Protein AF-0000000080179241 (afdb_homodimer)

pLDDT: mean 88.96, std 17.02, range [34.91, 98.94]

Nearest PDB structures (foldseek):
  2uyw-assembly1_A  TM=9.809E-01  e=4.058E-10  Xenopus tropicalis
  7zn1-assembly1_C  TM=9.612E-01  e=1.237E-08  Gallus gallus
  2uz2-assembly1_A-2  TM=9.578E-01  e=1.173E-08  Xenopus tropicalis
  2c1q-assembly1_A  TM=9.570E-01  e=3.411E-08  Gallus gallus
  7zn1-assembly1_B  TM=9.491E-01  e=7.204E-08  Gallus gallus

Secondary structure (DSSP, 8-state):
-EEEE-TTSEEEEEE--S--SSSSPP--EEEEEEE-SSSS-EEEEEEE-SSSSEEEEEEEEEEE-TTS-EEEEEEEEEEE--S-GGGGGGSEEEEEEEEEE-----------S---EEEEEEE-/-EEEE-TTSEEEEEE--S--SSSSPP--EEEEEEE-SSSS-EEEEEEE-SSSSEEEEEEEEEEE-TTS-EEEEEEEEEEE--S-GGGGGGSEEEEEEEEEE-----------S---EEEEEEE-

Sequence (248 aa):
MTIYTFKDGTFSGRYLTTVSSTNTTIVKSPLIGYQQLTDLPSFGFTVKWLFINSITVFTGQCFLNTSGQRVLQTSWLLRSETQDPQNNWSQTRVGYNIFYPLEKETEGKNYSPSPPQLQTFIKVMTIYTFKDGTFS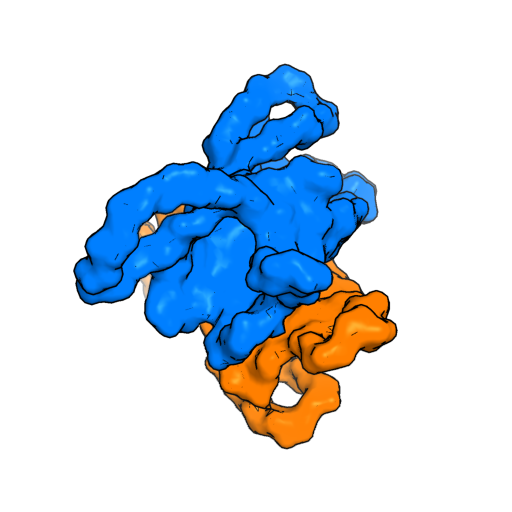GRYLTTVSSTNTTIVKSPLIGYQQLTDLPSFGFTVKWLFINSITVFTGQCFLNTSGQRVLQTSWLLRSETQDPQNNWSQTRVGYNIFYPLEKETEGKNYSPSPPQLQTFIKV

Foldseek 3Di:
DKWFADPQFKIKDWDFDPDDPDPWDTDIWIKIWGWDDDPWTWIKMKTCGPGAQKIKIKIFIWDQDPVRFTKTKIKMWIAHDDPDPVCRVPRIDIDIWMKGWDPPPPPDPPPDPDGRPMTDIDTD/DKWFADPQFKIKDWDFDPDDPDPWDTDIWIKIWGWDDDPWTWIKMKTCGPGAQKIKIKIFIWDQDPVRFTKTKIKMWIAHDDPDPVCRVPRIDIDIWMKGWDPPPPPDPPPDPDGRDMTDIDTD

Organism: Aquarana catesbeiana (NCBI:txid8400)

Radius of gyration: 18.66 Å; Cα contacts (8 Å, |Δi|>4): 605; chains: 2; bounding box: 44×54×50 Å

Structure (mmCIF, N/CA/C/O backbone):
data_AF-0000000080179241-model_v1
#
loop_
_entity.id
_entity.type
_entity.pdbx_description
1 polymer 'Uncharacterized protein'
#
loop_
_atom_site.group_PDB
_atom_site.id
_atom_site.type_symbol
_atom_site.label_atom_id
_atom_site.label_alt_id
_atom_site.label_comp_id
_atom_site.label_asym_id
_atom_site.label_entity_id
_atom_site.label_seq_id
_atom_site.pdbx_PDB_ins_code
_atom_site.Cartn_x
_atom_site.Cartn_y
_atom_site.Cartn_z
_atom_site.occupancy
_atom_site.B_iso_or_equiv
_atom_site.auth_seq_id
_atom_site.auth_comp_id
_atom_site.auth_asym_id
_atom_site.auth_atom_id
_atom_site.pdbx_PDB_model_num
ATOM 1 N N . MET A 1 1 ? 14.695 -6.191 -3.418 1 95.62 1 MET A N 1
ATOM 2 C CA . MET A 1 1 ? 14.023 -6.16 -2.123 1 95.62 1 MET A CA 1
ATOM 3 C C . MET A 1 1 ? 14.07 -7.531 -1.453 1 95.62 1 MET A C 1
ATOM 5 O O . MET A 1 1 ? 14.109 -8.555 -2.133 1 95.62 1 MET A O 1
ATOM 9 N N . THR A 1 2 ? 14.133 -7.469 -0.125 1 95.81 2 THR A N 1
ATOM 10 C CA . THR A 1 2 ? 14.023 -8.664 0.708 1 95.81 2 THR A CA 1
ATOM 11 C C . THR A 1 2 ? 12.695 -8.672 1.465 1 95.81 2 THR A C 1
ATOM 13 O O . THR A 1 2 ? 12.273 -7.648 2 1 95.81 2 THR A O 1
ATOM 16 N N . ILE A 1 3 ? 12.078 -9.906 1.451 1 95.75 3 ILE A N 1
ATOM 17 C CA . ILE A 1 3 ? 10.758 -10.031 2.057 1 95.75 3 ILE A CA 1
ATOM 18 C C . ILE A 1 3 ? 10.75 -11.195 3.045 1 95.75 3 ILE A C 1
ATOM 20 O O . ILE A 1 3 ? 11.266 -12.273 2.746 1 95.75 3 ILE A O 1
ATOM 24 N N . TYR A 1 4 ? 10.211 -10.938 4.219 1 95 4 TYR A N 1
ATOM 25 C CA . TYR A 1 4 ? 9.906 -11.938 5.23 1 95 4 TYR A CA 1
ATOM 26 C C . TYR A 1 4 ? 8.398 -12.133 5.375 1 95 4 TYR A C 1
ATOM 28 O O . TYR A 1 4 ? 7.68 -11.195 5.73 1 95 4 TYR A O 1
ATOM 36 N N . THR A 1 5 ? 7.953 -13.383 5.09 1 93.81 5 THR A N 1
ATOM 37 C CA . THR A 1 5 ? 6.516 -13.633 5.082 1 93.81 5 THR A CA 1
ATOM 38 C C . THR A 1 5 ? 6.098 -14.398 6.332 1 93.81 5 THR A C 1
ATOM 40 O O . THR A 1 5 ? 6.852 -15.242 6.832 1 93.81 5 THR A O 1
ATOM 43 N N . PHE A 1 6 ? 4.797 -14.094 6.727 1 91.31 6 PHE A N 1
ATOM 44 C CA . PHE A 1 6 ? 4.219 -14.758 7.887 1 91.31 6 PHE A CA 1
ATOM 45 C C . PHE A 1 6 ? 2.984 -15.562 7.496 1 91.31 6 PHE A C 1
ATOM 47 O O . PHE A 1 6 ? 2.459 -15.398 6.391 1 91.31 6 PHE A O 1
ATOM 54 N N . LYS A 1 7 ? 2.5 -16.406 8.422 1 92.56 7 LYS A N 1
ATOM 55 C CA . LYS A 1 7 ? 1.454 -17.391 8.133 1 92.56 7 LYS A CA 1
ATOM 56 C C . LYS A 1 7 ? 0.131 -16.688 7.812 1 92.56 7 LYS A C 1
ATOM 58 O O . LYS A 1 7 ? -0.673 -17.219 7.035 1 92.56 7 LYS A O 1
ATOM 63 N N . ASP A 1 8 ? -0.073 -15.539 8.367 1 95.06 8 ASP A N 1
ATOM 64 C CA . ASP A 1 8 ? -1.372 -14.898 8.203 1 95.06 8 ASP A CA 1
ATOM 65 C C . ASP A 1 8 ? -1.4 -14.031 6.945 1 95.06 8 ASP A C 1
ATOM 67 O O . ASP A 1 8 ? -2.391 -13.352 6.676 1 95.06 8 ASP A O 1
ATOM 71 N N . GLY A 1 9 ? -0.284 -13.984 6.211 1 96.5 9 GLY A N 1
ATOM 72 C CA . GLY A 1 9 ? -0.21 -13.234 4.969 1 96.5 9 GLY A CA 1
ATOM 73 C C . GLY A 1 9 ? 0.504 -11.906 5.121 1 96.5 9 GLY A C 1
ATOM 74 O O . GLY A 1 9 ? 0.737 -11.203 4.133 1 96.5 9 GLY A O 1
ATOM 75 N N . THR A 1 10 ? 0.764 -11.57 6.375 1 97.69 10 THR A N 1
ATOM 76 C CA . THR A 1 10 ? 1.558 -10.359 6.586 1 97.69 10 THR A CA 1
ATOM 77 C C . THR A 1 10 ? 3.008 -10.586 6.168 1 97.69 10 THR A C 1
ATOM 79 O O . THR A 1 10 ? 3.516 -11.711 6.262 1 97.69 10 THR A O 1
ATOM 82 N N . PHE A 1 11 ? 3.645 -9.5 5.719 1 97.56 11 PHE A N 1
ATOM 83 C CA . PHE A 1 11 ? 5.074 -9.609 5.453 1 97.56 11 PHE A CA 1
ATOM 84 C C . PHE A 1 11 ? 5.766 -8.266 5.645 1 97.56 11 PHE A C 1
ATOM 86 O O . PHE A 1 11 ? 5.117 -7.223 5.648 1 97.56 11 PHE A O 1
ATOM 93 N N . SER A 1 12 ? 6.98 -8.359 5.887 1 97.75 12 SER A N 1
ATOM 94 C CA . SER A 1 12 ? 7.852 -7.199 6.027 1 97.75 12 SER A CA 1
ATOM 95 C C . SER A 1 12 ? 9.188 -7.422 5.324 1 97.75 12 SER A C 1
ATOM 97 O O . SER A 1 12 ? 9.492 -8.539 4.898 1 97.75 12 SER A O 1
ATOM 99 N N . GLY A 1 13 ? 9.898 -6.316 5.156 1 97.88 13 GLY A N 1
ATOM 100 C CA . GLY A 1 13 ? 11.195 -6.422 4.5 1 97.88 13 GLY A CA 1
ATOM 101 C C . GLY A 1 13 ? 11.867 -5.078 4.297 1 97.88 13 GLY A C 1
ATOM 102 O O . GLY A 1 13 ? 11.625 -4.137 5.055 1 97.88 13 GLY A O 1
ATOM 103 N N . ARG A 1 14 ? 12.805 -5.129 3.363 1 98.19 14 ARG A N 1
ATOM 104 C CA . ARG A 1 14 ? 13.562 -3.939 3 1 98.19 14 ARG A CA 1
ATOM 105 C C . ARG A 1 14 ? 13.602 -3.754 1.485 1 98.19 14 ARG A C 1
ATOM 107 O O . ARG A 1 14 ? 13.664 -4.73 0.737 1 98.19 14 ARG A O 1
ATOM 114 N N . TYR A 1 15 ? 13.523 -2.52 1.124 1 98.19 15 TYR A N 1
ATOM 115 C CA . TYR A 1 15 ? 13.523 -2.148 -0.286 1 98.19 15 TYR A CA 1
ATOM 116 C C . TYR A 1 15 ? 14.656 -1.176 -0.595 1 98.19 15 TYR A C 1
ATOM 118 O O . TYR A 1 15 ? 14.789 -0.138 0.059 1 98.19 15 TYR A O 1
ATOM 126 N N . LEU A 1 16 ? 15.508 -1.483 -1.549 1 97.06 16 LEU A N 1
ATOM 127 C CA . LEU A 1 16 ? 16.547 -0.591 -2.053 1 97.06 16 LEU A CA 1
ATOM 128 C C . LEU A 1 16 ? 16.25 -0.175 -3.49 1 97.06 16 LEU A C 1
ATOM 130 O O . LEU A 1 16 ? 16.344 -0.995 -4.406 1 97.06 16 LEU A O 1
ATOM 134 N N . THR A 1 17 ? 15.867 1.083 -3.658 1 94.94 17 THR A N 1
ATOM 135 C CA . THR A 1 17 ? 15.617 1.562 -5.012 1 94.94 17 THR A CA 1
ATOM 136 C C . THR A 1 17 ? 16.922 1.979 -5.691 1 94.94 17 THR A C 1
ATOM 138 O O . THR A 1 17 ? 17.875 2.361 -5.023 1 94.94 17 THR A O 1
ATOM 141 N N . THR A 1 18 ? 16.859 1.875 -7.02 1 90.38 18 THR A N 1
ATOM 142 C CA . THR A 1 18 ? 18.016 2.336 -7.777 1 90.38 18 THR A CA 1
ATOM 143 C C . THR A 1 18 ? 17.766 3.723 -8.367 1 90.38 18 THR A C 1
ATOM 145 O O . THR A 1 18 ? 18.672 4.336 -8.93 1 90.38 18 THR A O 1
ATOM 148 N N . VAL A 1 19 ? 16.484 4.195 -8.211 1 86 19 VAL A N 1
ATOM 149 C CA . VAL A 1 19 ? 16.188 5.469 -8.852 1 86 19 VAL A CA 1
ATOM 150 C C . VAL A 1 19 ? 15.508 6.402 -7.852 1 86 19 VAL A C 1
ATOM 152 O O . VAL A 1 19 ? 14.797 5.949 -6.949 1 86 19 VAL A O 1
ATOM 155 N N . SER A 1 20 ? 15.938 7.652 -7.855 1 87.56 20 SER A N 1
ATOM 156 C CA . SER A 1 20 ? 15.32 8.703 -7.055 1 87.56 20 SER A CA 1
ATOM 157 C C . SER A 1 20 ? 15.352 10.047 -7.785 1 87.56 20 SER A C 1
ATOM 159 O O . SER A 1 20 ? 16.281 10.328 -8.539 1 87.56 20 SER A O 1
ATOM 161 N N . SER A 1 21 ? 14.234 10.82 -7.605 1 83.94 21 SER A N 1
ATOM 162 C CA . SER A 1 21 ? 14.188 12.148 -8.203 1 83.94 21 SER A CA 1
ATOM 163 C C . SER A 1 21 ? 14.812 13.195 -7.281 1 83.94 21 SER A C 1
ATOM 165 O O . SER A 1 21 ? 14.852 14.375 -7.613 1 83.94 21 SER A O 1
ATOM 167 N N . THR A 1 22 ? 15.258 12.742 -6.172 1 86.5 22 THR A N 1
ATOM 168 C CA . THR A 1 22 ? 15.852 13.68 -5.223 1 86.5 22 THR A CA 1
ATOM 169 C C . THR A 1 22 ? 17.375 13.531 -5.195 1 86.5 22 THR A C 1
ATOM 171 O O . THR A 1 22 ? 17.906 12.547 -5.711 1 86.5 22 THR A O 1
ATOM 174 N N . ASN A 1 23 ? 18.047 14.547 -4.551 1 89.12 23 ASN A N 1
ATOM 175 C CA . ASN A 1 23 ? 19.5 14.547 -4.418 1 89.12 23 ASN A CA 1
ATOM 176 C C . ASN A 1 23 ? 19.938 13.883 -3.117 1 89.12 23 ASN A C 1
ATOM 178 O O . ASN A 1 23 ? 21.141 13.828 -2.822 1 89.12 23 ASN A O 1
ATOM 182 N N . THR A 1 24 ? 19.047 13.359 -2.408 1 91.38 24 THR A N 1
ATOM 183 C CA . THR A 1 24 ? 19.391 12.703 -1.153 1 91.38 24 THR A CA 1
ATOM 184 C C . THR A 1 24 ? 19.969 11.312 -1.409 1 91.38 24 THR A C 1
ATOM 186 O O . THR A 1 24 ? 19.641 10.68 -2.418 1 91.38 24 THR A O 1
ATOM 189 N N . THR A 1 25 ? 20.828 10.906 -0.469 1 94.5 25 THR A N 1
ATOM 190 C CA . THR A 1 25 ? 21.438 9.578 -0.594 1 94.5 25 THR A CA 1
ATOM 191 C C . THR A 1 25 ? 20.391 8.492 -0.364 1 94.5 25 THR A C 1
ATOM 193 O O . THR A 1 25 ? 19.734 8.461 0.68 1 94.5 25 THR A O 1
ATOM 196 N N . ILE A 1 26 ? 20.312 7.637 -1.36 1 95.38 26 ILE A N 1
ATOM 197 C CA . ILE A 1 26 ? 19.375 6.523 -1.288 1 95.38 26 ILE A CA 1
ATOM 198 C C . ILE A 1 26 ? 19.828 5.539 -0.212 1 95.38 26 ILE A C 1
ATOM 200 O O . ILE A 1 26 ? 21 5.18 -0.14 1 95.38 26 ILE A O 1
ATOM 204 N N . VAL A 1 27 ? 18.906 5.141 0.675 1 97.12 27 VAL A N 1
ATOM 205 C CA . VAL A 1 27 ? 19.172 4.109 1.674 1 97.12 27 VAL A CA 1
ATOM 206 C C . VAL A 1 27 ? 18.078 3.061 1.639 1 97.12 27 VAL A C 1
ATOM 208 O O . VAL A 1 27 ? 16.969 3.322 1.145 1 97.12 27 VAL A O 1
ATOM 211 N N . LYS A 1 28 ? 18.422 1.803 2.146 1 97.69 28 LYS A N 1
ATOM 212 C CA . LYS A 1 28 ? 17.406 0.758 2.305 1 97.69 28 LYS A CA 1
ATOM 213 C C . LYS A 1 28 ? 16.281 1.224 3.211 1 97.69 28 LYS A C 1
ATOM 215 O O . LYS A 1 28 ? 16.516 1.764 4.293 1 97.69 28 LYS A O 1
ATOM 220 N N . SER A 1 29 ? 15.078 1.013 2.77 1 98.44 29 SER A N 1
ATOM 221 C CA . SER A 1 29 ? 13.906 1.475 3.502 1 98.44 29 SER A CA 1
ATOM 222 C C . SER A 1 29 ? 12.961 0.32 3.814 1 98.44 29 SER A C 1
ATOM 224 O O . SER A 1 29 ? 12.938 -0.684 3.1 1 98.44 29 SER A O 1
ATOM 226 N N . PRO A 1 30 ? 12.219 0.426 4.879 1 98.56 30 PRO A N 1
ATOM 227 C CA . PRO A 1 30 ? 11.344 -0.673 5.301 1 98.56 30 PRO A CA 1
ATOM 228 C C . PRO A 1 30 ? 10.102 -0.805 4.43 1 98.56 30 PRO A C 1
ATOM 230 O O . PRO A 1 30 ? 9.594 0.195 3.912 1 98.56 30 PRO A O 1
ATOM 233 N N . LEU A 1 31 ? 9.633 -2.041 4.227 1 98.62 31 LEU A N 1
ATOM 234 C CA . LEU A 1 31 ? 8.344 -2.305 3.6 1 98.62 31 LEU A CA 1
ATOM 235 C C . LEU A 1 31 ? 7.492 -3.217 4.473 1 98.62 31 LEU A C 1
ATOM 237 O O . LEU A 1 31 ? 8.023 -4.008 5.258 1 98.62 31 LEU A O 1
ATOM 241 N N . ILE A 1 32 ? 6.191 -3.035 4.461 1 98.75 32 ILE A N 1
ATOM 242 C CA . ILE A 1 32 ? 5.211 -3.875 5.141 1 98.75 32 ILE A CA 1
ATOM 243 C C . ILE A 1 32 ? 4.008 -4.098 4.227 1 98.75 32 ILE A C 1
ATOM 245 O O . ILE A 1 32 ? 3.643 -3.221 3.443 1 98.75 32 ILE A O 1
ATOM 249 N N . GLY A 1 33 ? 3.447 -5.336 4.277 1 98.69 33 GLY A N 1
ATOM 250 C CA . GLY A 1 33 ? 2.307 -5.562 3.406 1 98.69 33 GLY A CA 1
ATOM 251 C C . GLY A 1 33 ? 1.547 -6.836 3.734 1 98.69 33 GLY A C 1
ATOM 252 O O . GLY A 1 33 ? 1.725 -7.41 4.812 1 98.69 33 GLY A O 1
ATOM 253 N N . TYR A 1 34 ? 0.602 -7.082 2.877 1 98.81 34 TYR A N 1
ATOM 254 C CA . TYR A 1 34 ? -0.231 -8.273 2.918 1 98.81 34 TYR A CA 1
ATOM 255 C C . TYR A 1 34 ? -0.163 -9.031 1.597 1 98.81 34 TYR A C 1
ATOM 257 O O . TYR A 1 34 ? 0.026 -8.43 0.537 1 98.81 34 TYR A O 1
ATOM 265 N N . GLN A 1 35 ? -0.316 -10.344 1.698 1 98.5 35 GLN A N 1
ATOM 266 C CA . GLN A 1 35 ? -0.675 -11.156 0.543 1 98.5 35 GLN A CA 1
ATOM 267 C C . GLN A 1 35 ? -1.906 -12.008 0.834 1 98.5 35 GLN A C 1
ATOM 269 O O . GLN A 1 35 ? -2.152 -12.383 1.982 1 98.5 35 GLN A O 1
ATOM 274 N N . GLN A 1 36 ? -2.699 -12.234 -0.188 1 98.38 36 GLN A N 1
ATOM 275 C CA . GLN A 1 36 ? -3.744 -13.25 -0.068 1 98.38 36 GLN A CA 1
ATOM 276 C C . GLN A 1 36 ? -3.146 -14.641 0.094 1 98.38 36 GLN A C 1
ATOM 278 O O . GLN A 1 36 ? -1.969 -14.859 -0.204 1 98.38 36 GLN A O 1
ATOM 283 N N . LEU A 1 37 ? -3.971 -15.547 0.678 1 97.19 37 LEU A N 1
ATOM 284 C CA . LEU A 1 37 ? -3.477 -16.891 0.925 1 97.19 37 LEU A CA 1
ATOM 285 C C . LEU A 1 37 ? -3.951 -17.859 -0.161 1 97.19 37 LEU A C 1
ATOM 287 O O . LEU A 1 37 ? -4.781 -18.734 0.097 1 97.19 37 LEU A O 1
ATOM 291 N N . THR A 1 38 ? -3.461 -17.688 -1.354 1 97 38 THR A N 1
ATOM 292 C CA . THR A 1 38 ? -3.695 -18.531 -2.518 1 97 38 THR A CA 1
ATOM 293 C C . THR A 1 38 ? -2.375 -19 -3.119 1 97 38 THR A C 1
ATOM 295 O O . THR A 1 38 ? -1.302 -18.656 -2.627 1 97 38 THR A O 1
ATOM 298 N N . ASP A 1 39 ? -2.354 -19.812 -4.148 1 93.81 39 ASP A N 1
ATOM 299 C CA . ASP A 1 39 ? -1.148 -20.375 -4.754 1 93.81 39 ASP A CA 1
ATOM 300 C C . ASP A 1 39 ? -0.309 -19.281 -5.414 1 93.81 39 ASP A C 1
ATOM 302 O O . ASP A 1 39 ? 0.914 -19.25 -5.262 1 93.81 39 ASP A O 1
ATOM 306 N N . LEU A 1 40 ? -0.938 -18.422 -6.191 1 95.12 40 LEU A N 1
ATOM 307 C CA . LEU A 1 40 ? -0.337 -17.25 -6.832 1 95.12 40 LEU A CA 1
ATOM 308 C C . LEU A 1 40 ? -0.994 -15.969 -6.34 1 95.12 40 LEU A C 1
ATOM 310 O O . LEU A 1 40 ? -1.797 -15.367 -7.055 1 95.12 40 LEU A O 1
ATOM 314 N N . PRO A 1 41 ? -0.605 -15.586 -5.164 1 97.5 41 PRO A N 1
ATOM 315 C CA . PRO A 1 41 ? -1.396 -14.602 -4.426 1 97.5 41 PRO A CA 1
ATOM 316 C C . PRO A 1 41 ? -1.261 -13.188 -5 1 97.5 41 PRO A C 1
ATOM 318 O O . PRO A 1 41 ? -0.183 -12.805 -5.465 1 97.5 41 PRO A O 1
ATOM 321 N N . SER A 1 42 ? -2.379 -12.445 -5.008 1 98.38 42 SER A N 1
ATOM 322 C CA . SER A 1 42 ? -2.287 -10.992 -5.023 1 98.38 42 SER A CA 1
ATOM 323 C C . SER A 1 42 ? -1.683 -10.461 -3.73 1 98.38 42 SER A C 1
ATOM 325 O O . SER A 1 42 ? -1.798 -11.094 -2.68 1 98.38 42 SER A O 1
ATOM 327 N N . PHE A 1 43 ? -0.976 -9.391 -3.838 1 98.69 43 PHE A N 1
ATOM 328 C CA . PHE A 1 43 ? -0.288 -8.812 -2.691 1 98.69 43 PHE A CA 1
ATOM 329 C C . PHE A 1 43 ? -0.23 -7.289 -2.807 1 98.69 43 PHE A C 1
ATOM 331 O O . PHE A 1 43 ? -0.473 -6.734 -3.881 1 98.69 43 PHE A O 1
ATOM 338 N N . GLY A 1 44 ? -0.016 -6.633 -1.732 1 98.94 44 GLY A N 1
ATOM 339 C CA . GLY A 1 44 ? 0.269 -5.207 -1.654 1 98.94 44 GLY A CA 1
ATOM 340 C C . GLY A 1 44 ? 1.22 -4.852 -0.528 1 98.94 44 GLY A C 1
ATOM 341 O O . GLY A 1 44 ? 1.243 -5.52 0.507 1 98.94 44 GLY A O 1
ATOM 342 N N . PHE A 1 45 ? 1.983 -3.803 -0.765 1 98.88 45 PHE A N 1
ATOM 343 C CA . PHE A 1 45 ? 2.865 -3.381 0.317 1 98.88 45 PHE A CA 1
ATOM 344 C C . PHE A 1 45 ? 3.186 -1.894 0.207 1 98.88 45 PHE A C 1
ATOM 346 O O . PHE A 1 45 ? 2.963 -1.282 -0.84 1 98.88 45 PHE A O 1
ATOM 353 N N . THR A 1 46 ? 3.627 -1.367 1.31 1 98.94 46 THR A N 1
ATOM 354 C CA . THR A 1 46 ? 4 0.035 1.463 1 98.94 46 THR A CA 1
ATOM 355 C C . THR A 1 46 ? 5.484 0.168 1.781 1 98.94 46 THR A C 1
ATOM 357 O O . THR A 1 46 ? 6.012 -0.557 2.629 1 98.94 46 THR A O 1
ATOM 360 N N . VAL A 1 47 ? 6.148 0.994 1.056 1 98.81 47 VAL A N 1
ATOM 361 C CA . VAL A 1 47 ? 7.527 1.358 1.366 1 98.81 47 VAL A CA 1
ATOM 362 C C . VAL A 1 47 ? 7.57 2.77 1.947 1 98.81 47 VAL A C 1
ATOM 364 O O . VAL A 1 47 ? 7.086 3.719 1.326 1 98.81 47 VAL A O 1
ATOM 367 N N . LYS A 1 48 ? 8.094 2.92 3.092 1 98.75 48 LYS A N 1
ATOM 368 C CA . LYS A 1 48 ? 8.383 4.223 3.688 1 98.75 48 LYS A CA 1
ATOM 369 C C . LYS A 1 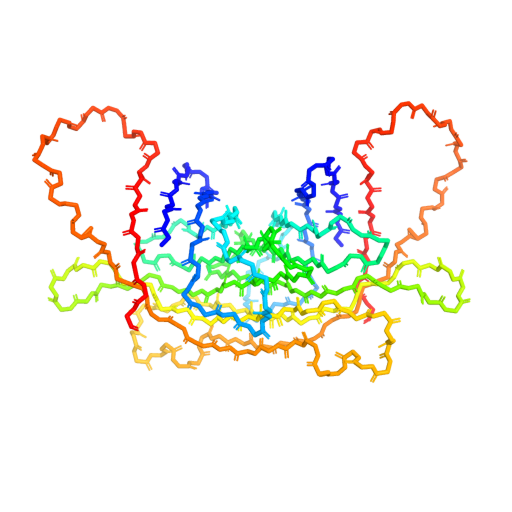48 ? 9.82 4.648 3.406 1 98.75 48 LYS A C 1
ATOM 371 O O . LYS A 1 48 ? 10.758 4.133 4.016 1 98.75 48 LYS A O 1
ATOM 376 N N . TRP A 1 49 ? 9.922 5.637 2.533 1 98.31 49 TRP A N 1
ATOM 377 C CA . TRP A 1 49 ? 11.273 6.059 2.18 1 98.31 49 TRP A CA 1
ATOM 378 C C . TRP A 1 49 ? 11.922 6.812 3.332 1 98.31 49 TRP A C 1
ATOM 380 O O . TRP A 1 49 ? 11.352 7.77 3.861 1 98.31 49 TRP A O 1
ATOM 390 N N . LEU A 1 50 ? 13.117 6.391 3.689 1 97.62 50 LEU A N 1
ATOM 391 C CA . LEU A 1 50 ? 13.781 6.953 4.859 1 97.62 50 LEU A CA 1
ATOM 392 C C . LEU A 1 50 ? 14.617 8.164 4.473 1 97.62 50 LEU A C 1
ATOM 394 O O . LEU A 1 50 ? 15.039 8.938 5.34 1 97.62 50 LEU A O 1
ATOM 398 N N . PHE A 1 51 ? 14.836 8.398 3.225 1 96.75 51 PHE A N 1
ATOM 399 C CA . PHE A 1 51 ? 15.742 9.453 2.793 1 96.75 51 PHE A CA 1
ATOM 400 C C . PHE A 1 51 ? 14.969 10.625 2.199 1 96.75 51 PHE A C 1
ATOM 402 O O . PHE A 1 51 ? 15.562 11.648 1.832 1 96.75 51 PHE A O 1
ATOM 409 N N . ILE A 1 52 ? 13.656 10.484 2.021 1 96.62 52 ILE A N 1
ATOM 410 C CA . ILE A 1 52 ? 12.805 11.547 1.494 1 96.62 52 ILE A CA 1
ATOM 411 C C . ILE A 1 52 ? 11.398 11.398 2.062 1 96.62 52 ILE A C 1
ATOM 413 O O . ILE A 1 52 ? 10.961 10.289 2.391 1 96.62 52 ILE A O 1
ATOM 417 N N . ASN A 1 53 ? 10.641 12.531 2.152 1 96.38 53 ASN A N 1
ATOM 418 C CA . ASN A 1 53 ? 9.266 12.469 2.652 1 96.38 53 ASN A CA 1
ATOM 419 C C . ASN A 1 53 ? 8.297 12 1.571 1 96.38 53 ASN A C 1
ATOM 421 O O . ASN A 1 53 ? 7.543 12.805 1.017 1 96.38 53 ASN A O 1
ATOM 425 N N . SER A 1 54 ? 8.336 10.742 1.272 1 97.44 54 SER A N 1
ATOM 426 C CA . SER A 1 54 ? 7.477 10.102 0.281 1 97.44 54 SER A CA 1
ATOM 427 C C . SER A 1 54 ? 7.156 8.664 0.673 1 97.44 54 SER A C 1
ATOM 429 O O . SER A 1 54 ? 7.832 8.078 1.522 1 97.44 54 SER A O 1
ATOM 431 N N . ILE A 1 55 ? 6.129 8.211 0.152 1 98.44 55 ILE A N 1
ATOM 432 C CA . ILE A 1 55 ? 5.633 6.855 0.375 1 98.44 55 ILE A CA 1
ATOM 433 C C . ILE A 1 55 ? 5.293 6.203 -0.962 1 98.44 55 ILE A C 1
ATOM 435 O O . ILE A 1 55 ? 4.703 6.84 -1.839 1 98.44 55 ILE A O 1
ATOM 439 N N . THR A 1 56 ? 5.691 4.945 -1.153 1 98.62 56 THR A N 1
ATOM 440 C CA . THR A 1 56 ? 5.242 4.188 -2.314 1 98.62 56 THR A CA 1
ATOM 441 C C . THR A 1 56 ? 4.406 2.984 -1.883 1 98.62 56 THR A C 1
ATOM 443 O O . THR A 1 56 ? 4.762 2.285 -0.932 1 98.62 56 THR A O 1
ATOM 446 N N . VAL A 1 57 ? 3.291 2.824 -2.523 1 98.94 57 VAL A N 1
ATOM 447 C CA . VAL A 1 57 ? 2.523 1.595 -2.359 1 98.94 57 VAL A CA 1
ATOM 448 C C . VAL A 1 57 ? 2.59 0.771 -3.645 1 98.94 57 VAL A C 1
ATOM 450 O O . VAL A 1 57 ? 2.555 1.324 -4.746 1 98.94 57 VAL A O 1
ATOM 453 N N . PHE A 1 58 ? 2.756 -0.552 -3.502 1 98.88 58 PHE A N 1
ATOM 454 C CA . PHE A 1 58 ? 2.783 -1.522 -4.59 1 98.88 58 PHE A CA 1
ATOM 455 C C . PHE A 1 58 ? 1.631 -2.514 -4.461 1 98.88 58 PHE A C 1
ATOM 457 O O . PHE A 1 58 ? 1.307 -2.955 -3.355 1 98.88 58 PHE A O 1
ATOM 464 N N . THR A 1 59 ? 0.986 -2.838 -5.551 1 98.88 59 THR A N 1
ATOM 465 C CA . THR A 1 59 ? 0.118 -4.012 -5.582 1 98.88 59 THR A CA 1
ATOM 466 C C . THR A 1 59 ? 0.349 -4.82 -6.852 1 98.88 59 THR A C 1
ATOM 468 O O . THR A 1 59 ? 0.829 -4.289 -7.855 1 98.88 59 THR A O 1
ATOM 471 N N . GLY A 1 60 ? 0.108 -6.09 -6.711 1 98.5 60 GLY A N 1
ATOM 472 C CA . GLY A 1 60 ? 0.256 -6.984 -7.848 1 98.5 60 GLY A CA 1
ATOM 473 C C . GLY A 1 60 ? -0.094 -8.422 -7.523 1 98.5 60 GLY A C 1
ATOM 474 O O . GLY A 1 60 ? -0.869 -8.688 -6.605 1 98.5 60 GLY A O 1
ATOM 475 N N . GLN A 1 61 ? 0.417 -9.266 -8.383 1 98.25 61 GLN A N 1
ATOM 476 C CA . GLN A 1 61 ? 0.185 -10.695 -8.25 1 98.25 61 GLN A CA 1
ATOM 477 C C . GLN A 1 61 ? 1.439 -11.492 -8.594 1 98.25 61 GLN A C 1
ATOM 479 O O . GLN A 1 61 ? 2.217 -11.086 -9.461 1 98.25 61 GLN A O 1
ATOM 484 N N . CYS A 1 62 ? 1.614 -12.562 -7.828 1 96.12 62 CYS A N 1
ATOM 485 C CA . CYS A 1 62 ? 2.668 -13.523 -8.133 1 96.12 62 CYS A CA 1
ATOM 486 C C . CYS A 1 62 ? 2.258 -14.43 -9.281 1 96.12 62 CYS A C 1
ATOM 488 O O . CYS A 1 62 ? 1.132 -14.93 -9.312 1 96.12 62 CYS A O 1
ATOM 490 N N . PHE A 1 63 ? 3.156 -14.562 -10.234 1 95.69 63 PHE A N 1
ATOM 491 C CA . PHE A 1 63 ? 2.984 -15.516 -11.328 1 95.69 63 PHE A CA 1
ATOM 492 C C . PHE A 1 63 ? 4.188 -16.453 -11.43 1 95.69 63 PHE A C 1
ATOM 494 O O . PHE A 1 63 ? 5.223 -16.203 -10.812 1 95.69 63 PHE A O 1
ATOM 501 N N . LEU A 1 64 ? 3.967 -17.562 -12.109 1 93.06 64 LEU A N 1
ATOM 502 C CA . LEU A 1 64 ? 5.082 -18.438 -12.477 1 93.06 64 LEU A CA 1
ATOM 503 C C . LEU A 1 64 ? 5.531 -18.172 -13.906 1 93.06 64 LEU A C 1
ATOM 505 O O . LEU A 1 64 ? 4.707 -18.078 -14.82 1 93.06 64 LEU A O 1
ATOM 509 N N . ASN A 1 65 ? 6.801 -17.953 -14.031 1 89.69 65 ASN A N 1
ATOM 510 C CA . ASN A 1 65 ? 7.297 -17.859 -15.398 1 89.69 65 ASN A CA 1
ATOM 511 C C . ASN A 1 65 ? 7.477 -19.234 -16.031 1 89.69 65 ASN A C 1
ATOM 513 O O . ASN A 1 65 ? 7.105 -20.25 -15.445 1 89.69 65 ASN A O 1
ATOM 517 N N . THR A 1 66 ? 8.047 -19.203 -17.312 1 90.44 66 THR A N 1
ATOM 518 C CA . THR A 1 66 ? 8.164 -20.438 -18.078 1 90.44 66 THR A CA 1
ATOM 519 C C . THR A 1 66 ? 9.094 -21.422 -17.375 1 90.44 66 THR A C 1
ATOM 521 O O . THR A 1 66 ? 8.969 -22.641 -17.562 1 90.44 66 THR A O 1
ATOM 524 N N . SER A 1 67 ? 10.016 -20.969 -16.516 1 89.75 67 SER A N 1
ATOM 525 C CA . SER A 1 67 ? 10.961 -21.812 -15.797 1 89.75 67 SER A CA 1
ATOM 526 C C . SER A 1 67 ? 10.406 -22.234 -14.438 1 89.75 67 SER A C 1
ATOM 528 O O . SER A 1 67 ? 11.102 -22.875 -13.656 1 89.75 67 SER A O 1
ATOM 530 N N . GLY A 1 68 ? 9.195 -21.781 -14.07 1 90.19 68 GLY A N 1
ATOM 531 C CA . GLY A 1 68 ? 8.57 -22.156 -12.805 1 90.19 68 GLY A CA 1
ATOM 532 C C . GLY A 1 68 ? 8.969 -21.234 -11.656 1 90.19 68 GLY A C 1
ATOM 533 O O . GLY A 1 68 ? 8.711 -21.562 -10.492 1 90.19 68 GLY A O 1
ATOM 534 N N . GLN A 1 69 ? 9.695 -20.156 -12.016 1 90.25 69 GLN A N 1
ATOM 535 C CA . GLN A 1 69 ? 10.078 -19.219 -10.977 1 90.25 69 GLN A CA 1
ATOM 536 C C . GLN A 1 69 ? 8.969 -18.203 -10.711 1 90.25 69 GLN A C 1
ATOM 538 O O . GLN A 1 69 ? 8.266 -17.797 -11.633 1 90.25 69 GLN A O 1
ATOM 543 N N . ARG A 1 70 ? 8.914 -17.781 -9.461 1 91.69 70 ARG A N 1
ATOM 544 C CA . ARG A 1 70 ? 7.914 -16.797 -9.078 1 91.69 70 ARG A CA 1
ATOM 545 C C . ARG A 1 70 ? 8.344 -15.391 -9.5 1 91.69 70 ARG A C 1
ATOM 547 O O . ARG A 1 70 ? 9.453 -14.953 -9.188 1 91.69 70 ARG A O 1
ATOM 554 N N . VAL A 1 71 ? 7.508 -14.797 -10.188 1 94.81 71 VAL A N 1
ATOM 555 C CA . VAL A 1 71 ? 7.699 -13.43 -10.664 1 94.81 71 VAL A CA 1
ATOM 556 C C . VAL A 1 71 ? 6.598 -12.531 -10.117 1 94.81 71 VAL A C 1
ATOM 558 O O . VAL A 1 71 ? 5.426 -12.914 -10.094 1 94.81 71 VAL A O 1
ATOM 561 N N . LEU A 1 72 ? 7.023 -11.352 -9.672 1 97.12 72 LEU A N 1
ATOM 562 C CA . LEU A 1 72 ? 6.059 -10.398 -9.141 1 97.12 72 LEU A CA 1
ATOM 563 C C . LEU A 1 72 ? 5.773 -9.289 -10.148 1 97.12 72 LEU A C 1
ATOM 565 O O . LEU A 1 72 ? 6.652 -8.484 -10.453 1 97.12 72 LEU A O 1
ATOM 569 N N . GLN A 1 73 ? 4.625 -9.234 -10.648 1 97.5 73 GLN A N 1
ATOM 570 C CA . GLN A 1 73 ? 4.203 -8.141 -11.508 1 97.5 73 GLN A CA 1
ATOM 571 C C . GLN A 1 73 ? 3.396 -7.105 -10.727 1 97.5 73 GLN A C 1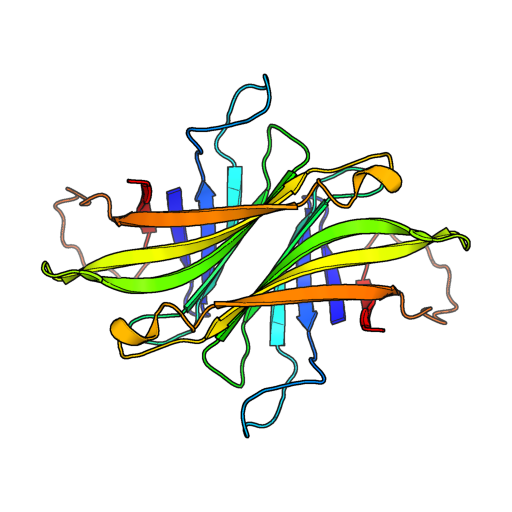
A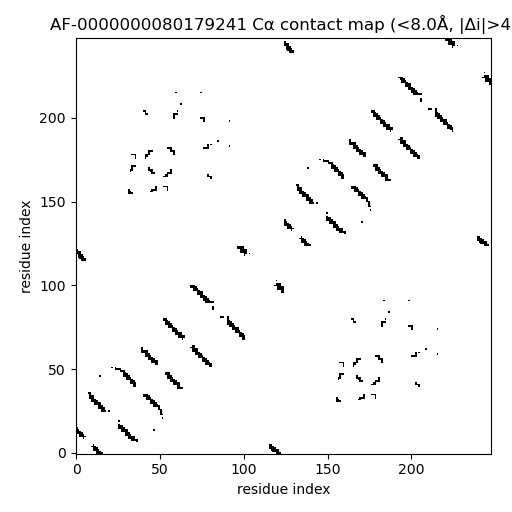TOM 573 O O . GLN A 1 73 ? 2.342 -7.426 -10.172 1 97.5 73 GLN A O 1
ATOM 578 N N . THR A 1 74 ? 3.846 -5.863 -10.719 1 98.12 74 THR A N 1
ATOM 579 C CA . THR A 1 74 ? 3.273 -4.906 -9.781 1 98.12 74 THR A CA 1
ATOM 580 C C . THR A 1 74 ? 2.984 -3.576 -10.477 1 98.12 74 THR A C 1
ATOM 582 O O . THR A 1 74 ? 3.664 -3.209 -11.438 1 98.12 74 THR A O 1
ATOM 585 N N . SER A 1 75 ? 1.993 -2.869 -10.039 1 98.56 75 SER A N 1
ATOM 586 C CA . SER A 1 75 ? 1.764 -1.438 -10.211 1 98.56 75 SER A CA 1
ATOM 587 C C . SER A 1 75 ? 1.988 -0.681 -8.906 1 98.56 75 SER A C 1
ATOM 589 O O . SER A 1 75 ? 1.8 -1.233 -7.824 1 98.56 75 SER A O 1
ATOM 591 N N . TRP A 1 76 ? 2.428 0.606 -9.07 1 98.5 76 TRP A N 1
ATOM 592 C CA . TRP A 1 76 ? 2.707 1.332 -7.836 1 98.5 76 TRP A CA 1
ATOM 593 C C . TRP A 1 76 ? 2.283 2.791 -7.953 1 98.5 76 TRP A C 1
ATOM 595 O O . TRP A 1 76 ? 2.148 3.318 -9.062 1 98.5 76 TRP A O 1
ATOM 605 N N . LEU A 1 77 ? 1.954 3.393 -6.848 1 98.81 77 LEU A N 1
ATOM 606 C CA . LEU A 1 77 ? 1.746 4.824 -6.652 1 98.81 77 LEU A CA 1
ATOM 607 C C . LEU A 1 77 ? 2.809 5.402 -5.727 1 98.81 77 LEU A C 1
ATOM 609 O O . LEU A 1 77 ? 3.01 4.906 -4.613 1 98.81 77 LEU A O 1
ATOM 613 N N . LEU A 1 78 ? 3.512 6.359 -6.191 1 98.5 78 LEU A N 1
ATOM 614 C CA . LEU A 1 78 ? 4.441 7.133 -5.375 1 98.5 78 LEU A CA 1
ATOM 615 C C . LEU A 1 78 ? 3.83 8.469 -4.973 1 98.5 78 LEU A C 1
ATOM 617 O O . LEU A 1 78 ? 3.455 9.273 -5.832 1 98.5 78 LEU A O 1
ATOM 621 N N . ARG A 1 79 ? 3.668 8.688 -3.695 1 98.5 79 ARG A N 1
ATOM 622 C CA . ARG A 1 79 ? 3.154 9.953 -3.172 1 98.5 79 ARG A CA 1
ATOM 623 C C . ARG A 1 79 ? 4.27 10.781 -2.543 1 98.5 79 ARG A C 1
ATOM 625 O O . ARG A 1 79 ? 4.863 10.375 -1.542 1 98.5 79 ARG A O 1
ATOM 632 N N . SER A 1 80 ? 4.551 11.875 -3.109 1 97.19 80 SER A N 1
ATOM 633 C CA . SER A 1 80 ? 5.457 12.844 -2.502 1 97.19 80 SER A CA 1
ATOM 634 C C . SER A 1 80 ? 4.691 13.867 -1.673 1 97.19 80 SER A C 1
ATOM 636 O O . SER A 1 80 ? 3.602 14.305 -2.061 1 97.19 80 SER A O 1
ATOM 638 N N . GLU A 1 81 ? 5.277 14.289 -0.639 1 96.81 81 GLU A N 1
ATOM 639 C CA . GLU A 1 81 ? 4.625 15.258 0.238 1 96.81 81 GLU A CA 1
ATOM 640 C C . GLU A 1 81 ? 4.715 16.672 -0.332 1 96.81 81 GLU A C 1
ATOM 642 O O . GLU A 1 81 ? 5.75 17.062 -0.883 1 96.81 81 GLU A O 1
ATOM 647 N N . THR A 1 82 ? 3.602 17.406 -0.17 1 96.69 82 THR A N 1
ATOM 648 C CA . THR A 1 82 ? 3.615 18.812 -0.544 1 96.69 82 THR A CA 1
ATOM 649 C C . THR A 1 82 ? 3.123 19.688 0.608 1 96.69 82 THR A C 1
ATOM 651 O O . THR A 1 82 ? 2.227 19.281 1.354 1 96.69 82 THR A O 1
ATOM 654 N N . GLN A 1 83 ? 3.717 20.828 0.772 1 92.31 83 GLN A N 1
ATOM 655 C CA . GLN A 1 83 ? 3.266 21.797 1.769 1 92.31 83 GLN A CA 1
ATOM 656 C C . GLN A 1 83 ? 2.199 22.719 1.192 1 92.31 83 GLN A C 1
ATOM 658 O O . GLN A 1 83 ? 1.521 23.438 1.937 1 92.31 83 GLN A O 1
ATOM 663 N N . ASP A 1 84 ? 2.084 22.672 -0.147 1 92.5 84 ASP A N 1
ATOM 664 C CA . ASP A 1 84 ? 1.114 23.516 -0.849 1 92.5 84 ASP A CA 1
ATOM 665 C C . ASP A 1 84 ? -0.016 22.672 -1.436 1 92.5 84 ASP A C 1
ATOM 667 O O . ASP A 1 84 ? 0.175 21.984 -2.436 1 92.5 84 ASP A O 1
ATOM 671 N N . PRO A 1 85 ? -1.177 22.828 -0.868 1 87.94 85 PRO A N 1
ATOM 672 C CA . PRO A 1 85 ? -2.303 22.031 -1.367 1 87.94 85 PRO A CA 1
ATOM 673 C C . PRO A 1 85 ? -2.543 22.219 -2.863 1 87.94 85 PRO A C 1
ATOM 675 O O . PRO A 1 85 ? -3.098 21.344 -3.521 1 87.94 85 PRO A O 1
ATOM 678 N N . GLN A 1 86 ? -2.102 23.344 -3.455 1 91.81 86 GLN A N 1
ATOM 679 C CA . GLN A 1 86 ? -2.295 23.609 -4.879 1 91.81 86 GLN A CA 1
ATOM 680 C C . GLN A 1 86 ? -1.428 22.688 -5.73 1 91.81 86 GLN A C 1
ATOM 682 O O . GLN A 1 86 ? -1.688 22.516 -6.922 1 91.81 86 GLN A O 1
ATOM 687 N N . ASN A 1 87 ? -0.439 22.141 -5.125 1 94.12 87 ASN A N 1
ATOM 688 C CA . ASN A 1 87 ? 0.462 21.234 -5.84 1 94.12 87 ASN A CA 1
ATOM 689 C C . ASN A 1 87 ? 0.054 19.781 -5.668 1 94.12 87 ASN A C 1
ATOM 691 O O . ASN A 1 87 ? 0.702 18.875 -6.211 1 94.12 87 ASN A O 1
ATOM 695 N N . ASN A 1 88 ? -1.046 19.562 -4.945 1 94.12 88 ASN A N 1
ATOM 696 C CA . ASN A 1 88 ? -1.475 18.203 -4.613 1 94.12 88 ASN A CA 1
ATOM 697 C C . ASN A 1 88 ? -1.692 17.359 -5.867 1 94.12 88 ASN A C 1
ATOM 699 O O . ASN A 1 88 ? -1.357 16.172 -5.891 1 94.12 88 ASN A O 1
ATOM 703 N N . TRP A 1 89 ? -2.1 17.938 -6.961 1 92.19 89 TRP A N 1
ATOM 704 C CA . TRP A 1 89 ? -2.553 17.219 -8.148 1 92.19 89 TRP A CA 1
ATOM 705 C C . TRP A 1 89 ? -1.392 16.5 -8.828 1 92.19 89 TRP A C 1
ATOM 707 O O . TRP A 1 89 ? -1.593 15.516 -9.531 1 92.19 89 TRP A O 1
ATOM 717 N N . SER A 1 90 ? -0.154 16.953 -8.531 1 94.19 90 SER A N 1
ATOM 718 C CA . SER A 1 90 ? 0.995 16.406 -9.25 1 94.19 90 SER A CA 1
ATOM 719 C C . SER A 1 90 ? 1.86 15.539 -8.336 1 94.19 90 SER A C 1
ATOM 721 O O . SER A 1 90 ? 2.973 15.156 -8.703 1 94.19 90 SER A O 1
ATOM 723 N N . GLN A 1 91 ? 1.411 15.242 -7.129 1 97.44 91 GLN A N 1
ATOM 724 C CA . GLN A 1 91 ? 2.316 14.656 -6.141 1 97.44 91 GLN A CA 1
ATOM 725 C C . GLN A 1 91 ? 2.152 13.141 -6.074 1 97.44 91 GLN A C 1
ATOM 727 O O . GLN A 1 91 ? 2.822 12.477 -5.281 1 97.44 91 GLN A O 1
ATOM 732 N N . THR A 1 92 ? 1.263 12.562 -6.848 1 97.94 92 THR A N 1
ATOM 733 C CA . THR A 1 92 ? 1.156 11.109 -6.949 1 97.94 92 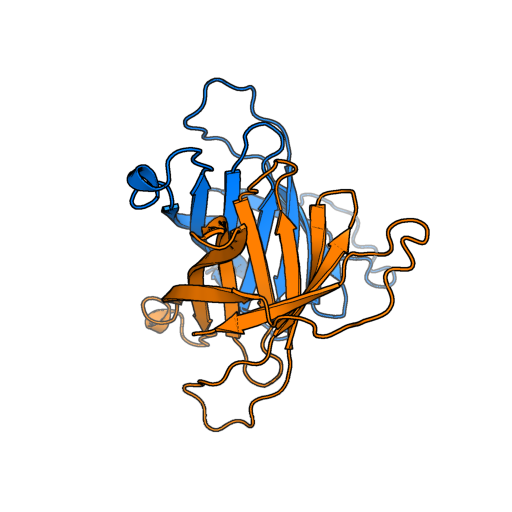THR A CA 1
ATOM 734 C C . THR A 1 92 ? 1.586 10.625 -8.336 1 97.94 92 THR A C 1
ATOM 736 O O . THR A 1 92 ? 0.993 11.016 -9.344 1 97.94 92 THR A O 1
ATOM 739 N N . ARG A 1 93 ? 2.58 9.812 -8.43 1 97.44 93 ARG A N 1
ATOM 740 C CA . ARG A 1 93 ? 3.068 9.203 -9.664 1 97.44 93 ARG A CA 1
ATOM 741 C C . ARG A 1 93 ? 2.725 7.719 -9.711 1 97.44 93 ARG A C 1
ATOM 743 O O . ARG A 1 93 ? 2.523 7.09 -8.672 1 97.44 93 ARG A O 1
ATOM 750 N N . VAL A 1 94 ? 2.637 7.293 -10.867 1 97.75 94 VAL A N 1
ATOM 751 C CA . VAL A 1 94 ? 2.234 5.906 -11.055 1 97.75 94 VAL A CA 1
ATOM 752 C C . VAL A 1 94 ? 3.26 5.188 -11.938 1 97.75 94 VAL A C 1
ATOM 754 O O . VAL A 1 94 ? 3.916 5.812 -12.773 1 97.75 94 VAL A O 1
ATOM 757 N N . GLY A 1 95 ? 3.492 3.918 -11.695 1 96.94 95 GLY A N 1
ATOM 758 C CA . GLY A 1 95 ? 4.363 3.119 -12.547 1 96.94 95 GLY A CA 1
ATOM 759 C C . GLY A 1 95 ? 4.094 1.63 -12.438 1 96.94 95 GLY A C 1
ATOM 760 O O . GLY A 1 95 ? 3.094 1.213 -11.852 1 96.94 95 GLY A O 1
ATOM 761 N N . TYR A 1 96 ? 4.902 0.909 -13.164 1 97.19 96 TYR A N 1
ATOM 762 C CA . TYR A 1 96 ? 4.82 -0.545 -13.25 1 97.19 96 TYR A CA 1
ATOM 763 C C . TYR A 1 96 ? 6.203 -1.176 -13.156 1 97.19 96 TYR A C 1
ATOM 765 O O . TYR A 1 96 ? 7.164 -0.674 -13.742 1 97.19 96 TYR A O 1
ATOM 773 N N . ASN A 1 97 ? 6.336 -2.211 -12.281 1 96.94 97 ASN A N 1
ATOM 774 C CA . ASN A 1 97 ? 7.586 -2.955 -12.172 1 96.94 97 ASN A CA 1
ATOM 775 C C . ASN A 1 97 ? 7.34 -4.461 -12.141 1 96.94 97 ASN A C 1
ATOM 777 O O . ASN A 1 97 ? 6.301 -4.918 -11.664 1 96.94 97 ASN A O 1
ATOM 781 N N . ILE A 1 98 ? 8.312 -5.199 -12.672 1 96.5 98 ILE A N 1
ATOM 782 C CA . ILE A 1 98 ? 8.367 -6.652 -12.523 1 96.5 98 ILE A CA 1
ATOM 783 C C . ILE A 1 98 ? 9.602 -7.039 -11.703 1 96.5 98 ILE A C 1
ATOM 785 O O . ILE A 1 98 ? 10.703 -6.539 -11.961 1 96.5 98 ILE A O 1
ATOM 789 N N . PHE A 1 99 ? 9.398 -7.898 -10.734 1 96.44 99 PHE A N 1
ATOM 790 C CA . PHE A 1 99 ? 10.492 -8.367 -9.891 1 96.44 99 PHE A CA 1
ATOM 791 C C . PHE A 1 99 ? 10.742 -9.852 -10.109 1 96.44 99 PHE A C 1
ATOM 793 O O . PHE A 1 99 ? 9.797 -10.641 -10.195 1 96.44 99 PHE A O 1
ATOM 800 N N . TYR A 1 100 ? 12.008 -10.219 -10.164 1 95 100 TYR A N 1
ATOM 801 C CA . TYR A 1 100 ? 12.43 -11.602 -10.32 1 95 100 TYR A CA 1
ATOM 802 C C . TYR A 1 100 ? 13.18 -12.078 -9.078 1 95 100 TYR A C 1
ATOM 804 O O . TYR A 1 100 ? 13.898 -11.305 -8.445 1 95 100 TYR A O 1
ATOM 812 N N . PRO A 1 101 ? 12.938 -13.398 -8.781 1 92.44 101 PRO A N 1
ATOM 813 C CA . PRO A 1 101 ? 13.68 -13.93 -7.637 1 92.44 101 PRO A CA 1
ATOM 814 C C . PRO A 1 101 ? 15.188 -13.992 -7.883 1 92.44 101 PRO A C 1
ATOM 816 O O . PRO A 1 101 ? 15.617 -14.273 -9 1 92.44 101 PRO A O 1
ATOM 819 N N . LEU A 1 102 ? 15.883 -13.57 -6.848 1 85.06 102 LEU A N 1
ATOM 820 C CA . LEU A 1 102 ? 17.328 -13.734 -6.926 1 85.06 102 LEU A CA 1
ATOM 821 C C . LEU A 1 102 ? 17.734 -15.18 -6.645 1 85.06 102 LEU A C 1
ATOM 823 O O . LEU A 1 102 ? 17.172 -15.82 -5.758 1 85.06 102 LEU A O 1
ATOM 827 N N . GLU A 1 103 ? 17.828 -16.031 -7.504 1 64.25 103 GLU A N 1
ATOM 828 C CA . GLU A 1 103 ? 18.266 -17.422 -7.375 1 64.25 103 GLU A CA 1
ATOM 829 C C . GLU A 1 103 ? 19.047 -17.625 -6.086 1 64.25 103 GLU A C 1
ATOM 831 O O . GLU A 1 103 ? 20 -16.891 -5.801 1 64.25 103 GLU A O 1
ATOM 836 N N . LYS A 1 104 ? 18.391 -17.719 -4.988 1 53.5 104 LYS A N 1
ATOM 837 C CA . LYS A 1 104 ? 19.281 -18.188 -3.932 1 53.5 104 LYS A CA 1
ATOM 838 C C . LYS A 1 104 ? 20.219 -19.281 -4.445 1 53.5 104 LYS A C 1
ATOM 840 O O . LYS A 1 104 ? 19.766 -20.297 -4.961 1 53.5 104 LYS A O 1
ATOM 845 N N . GLU A 1 105 ? 21.328 -19 -4.82 1 40.94 105 GLU A N 1
ATOM 846 C CA . GLU A 1 105 ? 22.359 -20.016 -4.695 1 40.94 105 GLU A CA 1
ATOM 847 C C . GLU A 1 105 ? 22.25 -20.75 -3.359 1 40.94 105 GLU A C 1
ATOM 849 O O . GLU A 1 105 ? 23.172 -21.484 -2.979 1 40.94 105 GLU A O 1
ATOM 854 N N . THR A 1 106 ? 21.484 -20.344 -2.291 1 39.72 106 THR A N 1
ATOM 855 C CA . THR A 1 106 ? 21.922 -21.125 -1.147 1 39.72 106 THR A CA 1
ATOM 856 C C . THR A 1 106 ? 21.625 -22.609 -1.355 1 39.72 106 THR A C 1
ATOM 858 O O . THR A 1 106 ? 20.531 -22.969 -1.814 1 39.72 106 THR A O 1
ATOM 861 N N . GLU A 1 107 ? 22.672 -23.562 -1.293 1 37.31 107 GLU A N 1
ATOM 862 C CA . GLU A 1 107 ? 22.891 -25 -1.156 1 37.31 107 GLU A CA 1
ATOM 863 C C . GLU A 1 107 ? 21.875 -25.625 -0.215 1 37.31 107 GLU A C 1
ATOM 865 O O . GLU A 1 107 ? 21.312 -26.688 -0.511 1 37.31 107 GLU A O 1
ATOM 870 N N . GLY A 1 108 ? 22.188 -25.547 1.307 1 37.12 108 GLY A N 1
ATOM 871 C CA . GLY A 1 108 ? 21.781 -26.625 2.189 1 37.12 108 GLY A CA 1
ATOM 872 C C . GLY A 1 108 ? 20.266 -26.703 2.381 1 37.12 108 GLY A C 1
ATOM 873 O O . GLY A 1 108 ? 19.625 -25.703 2.693 1 37.12 108 GLY A O 1
ATOM 874 N N . LYS A 1 109 ? 19.625 -27.656 1.851 1 38.06 109 LYS A N 1
ATOM 875 C CA . LYS A 1 109 ? 18.266 -28.203 1.839 1 38.06 109 LYS A CA 1
ATOM 876 C C . LYS A 1 109 ? 17.703 -28.281 3.252 1 38.06 109 LYS A C 1
ATOM 878 O O . LYS A 1 109 ? 16.703 -28.984 3.486 1 38.06 109 LYS A O 1
ATOM 883 N N . ASN A 1 110 ? 18.375 -27.891 4.414 1 37.47 110 ASN A N 1
ATOM 884 C CA . ASN A 1 110 ? 17.672 -28.516 5.531 1 37.47 110 ASN A CA 1
ATOM 885 C C . ASN A 1 110 ? 16.297 -27.891 5.75 1 37.47 110 ASN A C 1
ATOM 887 O O . ASN A 1 110 ? 16.172 -26.672 5.867 1 37.47 110 ASN A O 1
ATOM 891 N N . TYR A 1 111 ? 15.18 -28.562 5.391 1 34.91 111 TYR A N 1
ATOM 892 C CA . TYR A 1 111 ? 13.742 -28.391 5.559 1 34.91 111 TYR A CA 1
ATOM 893 C C . TYR A 1 111 ? 13.391 -28.078 7.008 1 34.91 111 TYR A C 1
ATOM 895 O O . TYR A 1 111 ? 12.984 -28.969 7.762 1 34.91 111 TYR A O 1
ATOM 903 N N . SER A 1 112 ? 14.305 -27.422 7.863 1 36.84 112 SER A N 1
ATOM 904 C CA . SER A 1 112 ? 13.711 -27.406 9.195 1 36.84 112 SER A CA 1
ATOM 905 C C . SER A 1 112 ? 12.344 -26.719 9.188 1 36.84 112 SER A C 1
ATOM 907 O O . SER A 1 112 ? 12.039 -25.953 8.273 1 36.84 112 SER A O 1
ATOM 909 N N . PRO A 1 113 ? 11.484 -26.688 10.25 1 40.59 113 PRO A N 1
ATOM 910 C CA . PRO A 1 113 ? 10.125 -26.203 10.523 1 40.59 113 PRO A CA 1
ATOM 911 C C . PRO A 1 113 ? 9.898 -24.781 10.023 1 40.59 113 PRO A C 1
ATOM 913 O O . PRO A 1 113 ? 10.734 -23.906 10.258 1 40.59 113 PRO A O 1
ATOM 916 N N . SER A 1 114 ? 9.102 -24.406 8.914 1 44.19 114 SER A N 1
ATOM 917 C CA . SER A 1 114 ? 9.211 -23.453 7.816 1 44.19 114 SER A CA 1
ATOM 918 C C . SER A 1 114 ? 9.359 -22.016 8.336 1 44.19 114 SER A C 1
ATOM 920 O O . SER A 1 114 ? 8.484 -21.516 9.039 1 44.19 114 SER A O 1
ATOM 922 N N . PRO A 1 115 ? 10.492 -21.562 8.875 1 49.97 115 PRO A N 1
ATOM 923 C CA . PRO A 1 115 ? 10.812 -20.156 9.164 1 49.97 115 PRO A CA 1
ATOM 924 C C . PRO A 1 115 ? 10.172 -19.188 8.18 1 49.97 115 PRO A C 1
ATOM 926 O O . PRO A 1 115 ? 9.758 -19.594 7.09 1 49.97 115 PRO A O 1
ATOM 929 N N . PRO A 1 116 ? 9.789 -17.953 8.734 1 57.53 116 PRO A N 1
ATOM 930 C CA . PRO A 1 116 ? 9.461 -16.984 7.688 1 57.53 116 PRO A CA 1
ATOM 931 C C . PRO A 1 116 ? 10.289 -17.188 6.418 1 57.53 116 PRO A C 1
ATOM 933 O O . PRO A 1 116 ? 11.461 -17.547 6.492 1 57.53 116 PRO A O 1
ATOM 936 N N . GLN A 1 117 ? 9.625 -17.531 5.34 1 77.25 117 GLN A N 1
ATOM 937 C CA . GLN A 1 117 ? 10.312 -17.719 4.07 1 77.25 117 GLN A CA 1
ATOM 938 C C . GLN A 1 117 ? 10.875 -16.406 3.553 1 77.25 117 GLN A C 1
ATOM 940 O O . GLN A 1 117 ? 10.133 -15.438 3.369 1 77.25 117 GLN A O 1
ATOM 945 N N . LEU A 1 118 ? 12.195 -16.234 3.869 1 75.06 118 LEU A N 1
ATOM 946 C CA . LEU A 1 118 ? 12.906 -15.086 3.336 1 75.06 118 LEU A CA 1
ATOM 947 C C . LEU A 1 118 ? 13.102 -15.211 1.828 1 75.06 118 LEU A C 1
ATOM 949 O O . LEU A 1 118 ? 13.562 -16.25 1.344 1 75.06 118 LEU A O 1
ATOM 953 N N . GLN A 1 119 ? 12.57 -14.266 1.146 1 88.31 119 GLN A N 1
ATOM 954 C CA . GLN A 1 119 ? 12.75 -14.227 -0.302 1 88.31 119 GLN A CA 1
ATOM 955 C C . GLN A 1 119 ? 13.359 -12.891 -0.74 1 88.31 119 GLN A C 1
ATOM 957 O O . GLN A 1 119 ? 13.094 -11.852 -0.134 1 88.31 119 GLN A O 1
ATOM 962 N N . THR A 1 120 ? 14.328 -12.969 -1.635 1 88.81 120 THR A N 1
ATOM 963 C CA . THR A 1 120 ? 14.93 -11.773 -2.217 1 88.81 120 THR A CA 1
ATOM 964 C C . THR A 1 120 ? 14.508 -11.617 -3.676 1 88.81 120 THR A C 1
ATOM 966 O O . THR A 1 120 ? 14.484 -12.586 -4.43 1 88.81 120 THR A O 1
ATOM 969 N N . PHE A 1 121 ? 14.094 -10.398 -4.008 1 92.19 121 PHE A N 1
ATOM 970 C CA . PHE A 1 121 ? 13.68 -10.094 -5.375 1 92.19 121 PHE A CA 1
ATOM 971 C C . PHE A 1 121 ? 14.477 -8.914 -5.93 1 92.19 121 PHE A C 1
ATOM 973 O O . PHE A 1 121 ? 14.883 -8.023 -5.184 1 92.19 121 PHE A O 1
ATOM 980 N N . ILE A 1 122 ? 14.68 -8.914 -7.242 1 85.88 122 ILE A N 1
ATOM 981 C CA . ILE A 1 122 ? 15.328 -7.801 -7.922 1 85.88 122 ILE A CA 1
ATOM 982 C C . ILE A 1 122 ? 14.445 -7.301 -9.062 1 85.88 122 ILE A C 1
ATOM 984 O O . ILE A 1 122 ? 13.703 -8.078 -9.664 1 85.88 122 ILE A O 1
ATOM 988 N N . LYS A 1 123 ? 14.531 -5.953 -9.211 1 88.31 123 LYS A N 1
ATOM 989 C CA . LYS A 1 123 ? 13.852 -5.32 -10.336 1 88.31 123 LYS A CA 1
ATOM 990 C C . LYS A 1 123 ? 14.641 -5.488 -11.625 1 88.31 123 LYS A C 1
ATOM 992 O O . LYS A 1 123 ? 15.867 -5.367 -11.625 1 88.31 123 LYS A O 1
ATOM 997 N N . VAL A 1 124 ? 13.945 -5.957 -12.648 1 73.56 124 VAL A N 1
ATOM 998 C CA . VAL A 1 124 ? 14.648 -6.031 -13.922 1 73.56 124 VAL A CA 1
ATOM 999 C C . VAL A 1 124 ? 14.055 -5.016 -14.898 1 73.56 124 VAL A C 1
ATOM 1001 O O . VAL A 1 124 ? 12.859 -4.734 -14.859 1 73.56 124 VAL A O 1
ATOM 1004 N N . MET B 1 1 ? -13.031 3.717 8.273 1 95.56 1 MET B N 1
ATOM 1005 C CA . MET B 1 1 ? -11.891 2.928 8.727 1 95.56 1 MET B CA 1
ATOM 1006 C C . MET B 1 1 ? -11.406 3.42 10.086 1 95.56 1 MET B C 1
ATOM 1008 O O . MET B 1 1 ? -11.539 4.602 10.414 1 95.56 1 MET B O 1
ATOM 1012 N N . THR B 1 2 ? -10.922 2.455 10.852 1 95.75 2 THR B N 1
ATOM 1013 C CA . THR B 1 2 ? -10.25 2.74 12.117 1 95.75 2 THR B CA 1
ATOM 1014 C C . THR B 1 2 ? -8.75 2.477 12.008 1 95.75 2 THR B C 1
ATOM 1016 O O . THR B 1 2 ? -8.336 1.473 11.422 1 95.75 2 THR B O 1
ATOM 1019 N N . ILE B 1 3 ? -7.977 3.445 12.609 1 95.75 3 ILE 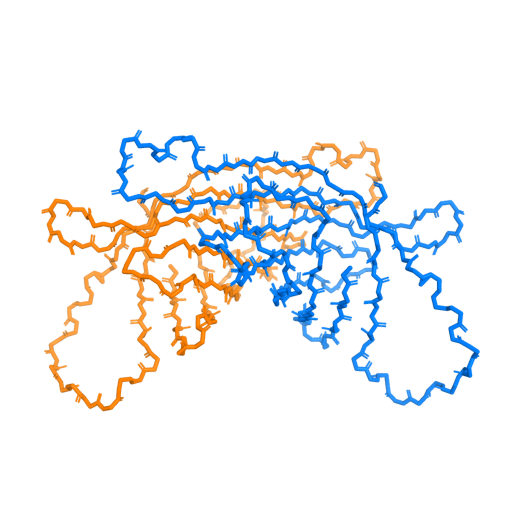B N 1
ATOM 1020 C CA . ILE B 1 3 ? -6.527 3.359 12.492 1 95.75 3 ILE B CA 1
ATOM 1021 C C . ILE B 1 3 ? -5.887 3.498 13.867 1 95.75 3 ILE B C 1
ATOM 1023 O O . ILE B 1 3 ? -6.273 4.367 14.656 1 95.75 3 ILE B O 1
ATOM 1027 N N . TYR B 1 4 ? -4.957 2.631 14.148 1 95.06 4 TYR B N 1
ATOM 1028 C CA . TYR B 1 4 ? -4.074 2.691 15.305 1 95.06 4 TYR B CA 1
ATOM 1029 C C . TYR B 1 4 ? -2.643 3.002 14.883 1 95.06 4 TYR B C 1
ATOM 1031 O O . TYR B 1 4 ? -2.023 2.23 14.148 1 95.06 4 TYR B O 1
ATOM 1039 N N . THR B 1 5 ? -2.145 4.137 15.391 1 94 5 THR B N 1
ATOM 1040 C CA . THR B 1 5 ? -0.827 4.582 14.953 1 94 5 THR B CA 1
ATOM 1041 C C . THR B 1 5 ? 0.216 4.348 16.047 1 94 5 THR B C 1
ATOM 1043 O O . THR B 1 5 ? -0.083 4.461 17.234 1 94 5 THR B O 1
ATOM 1046 N N . PHE B 1 6 ? 1.479 4.094 15.516 1 91.75 6 PHE B N 1
ATOM 1047 C CA . PHE B 1 6 ? 2.607 3.871 16.406 1 91.75 6 PHE B CA 1
ATOM 1048 C C . PHE B 1 6 ? 3.68 4.934 16.203 1 91.75 6 PHE B C 1
ATOM 1050 O O . PHE B 1 6 ? 3.645 5.68 15.227 1 91.75 6 PHE B O 1
ATOM 1057 N N . LYS B 1 7 ? 4.648 4.984 17.125 1 92.69 7 LYS B N 1
ATOM 1058 C CA . LYS B 1 7 ? 5.629 6.066 17.188 1 92.69 7 LYS B CA 1
ATOM 1059 C C . LYS B 1 7 ? 6.543 6.043 15.961 1 92.69 7 LYS B C 1
ATOM 1061 O O . LYS B 1 7 ? 7.02 7.09 15.516 1 92.69 7 LYS B O 1
ATOM 1066 N N . ASP B 1 8 ? 6.758 4.887 15.406 1 95.25 8 ASP B N 1
ATOM 1067 C CA . ASP B 1 8 ? 7.723 4.785 14.32 1 95.25 8 ASP B CA 1
ATOM 1068 C C . ASP B 1 8 ? 7.055 5.047 12.969 1 95.25 8 ASP B C 1
ATOM 1070 O O . ASP B 1 8 ? 7.691 4.926 11.922 1 95.25 8 ASP B O 1
ATOM 1074 N N . GLY B 1 9 ? 5.75 5.316 12.984 1 96.56 9 GLY B N 1
ATOM 1075 C CA . GLY B 1 9 ? 5.023 5.625 11.766 1 96.56 9 GLY B CA 1
ATOM 1076 C C . GLY B 1 9 ? 4.211 4.453 11.242 1 96.56 9 GLY B C 1
ATOM 1077 O O . GLY B 1 9 ? 3.457 4.594 10.273 1 96.56 9 GLY B O 1
ATOM 1078 N N . THR B 1 10 ? 4.449 3.316 11.859 1 97.75 10 THR B N 1
ATOM 1079 C CA . THR B 1 10 ? 3.617 2.178 11.484 1 97.75 10 THR B CA 1
ATOM 1080 C C . THR B 1 10 ? 2.195 2.355 12.016 1 97.75 10 THR B C 1
ATOM 1082 O O . THR B 1 10 ? 1.985 2.992 13.047 1 97.75 10 THR B O 1
ATOM 1085 N N . PHE B 1 11 ? 1.236 1.782 11.266 1 97.62 11 PHE B N 1
ATOM 1086 C CA . PHE B 1 11 ? -0.124 1.782 11.789 1 97.62 11 PHE B CA 1
ATOM 1087 C C . PHE B 1 11 ? -0.902 0.577 11.273 1 97.62 11 PHE B C 1
ATOM 1089 O O . PHE B 1 11 ? -0.514 -0.042 10.281 1 97.62 11 PHE B O 1
ATOM 1096 N N . SER B 1 12 ? -1.859 0.254 11.992 1 97.81 12 SER B N 1
ATOM 1097 C CA . SER B 1 12 ? -2.787 -0.82 11.648 1 97.81 12 SER B CA 1
ATOM 1098 C C . SER B 1 12 ? -4.227 -0.425 11.953 1 97.81 12 SER B C 1
ATOM 1100 O O . SER B 1 12 ? -4.473 0.59 12.609 1 97.81 12 SER B O 1
ATOM 1102 N N . GLY B 1 13 ? -5.137 -1.214 11.398 1 97.88 13 GLY B N 1
ATOM 1103 C CA . GLY B 1 13 ? -6.543 -0.928 11.625 1 97.88 13 GLY B CA 1
ATOM 1104 C C . GLY B 1 13 ? -7.477 -1.854 10.867 1 97.88 13 GLY B C 1
ATOM 1105 O O . GLY B 1 13 ? -7.105 -2.986 10.547 1 97.88 13 GLY B O 1
ATOM 1106 N N . ARG B 1 14 ? -8.695 -1.351 10.742 1 98.12 14 ARG B N 1
ATOM 1107 C CA . ARG B 1 14 ? -9.742 -2.076 10.023 1 98.12 14 ARG B CA 1
ATOM 1108 C C . ARG B 1 14 ? -10.445 -1.173 9.023 1 98.12 14 ARG B C 1
ATOM 1110 O O . ARG B 1 14 ? -10.641 0.016 9.281 1 98.12 14 ARG B O 1
ATOM 1117 N N . TYR B 1 15 ? -10.758 -1.78 7.93 1 98.12 15 TYR B N 1
ATOM 1118 C CA . TYR B 1 15 ? -11.43 -1.072 6.844 1 98.12 15 TYR B CA 1
ATOM 1119 C C . TYR B 1 15 ? -12.742 -1.754 6.473 1 98.12 15 TYR B C 1
ATOM 1121 O O . TYR B 1 15 ? -12.766 -2.955 6.199 1 98.12 15 TYR B O 1
ATOM 1129 N N . LEU B 1 16 ? -13.844 -1.033 6.492 1 97 16 LEU B N 1
ATOM 1130 C CA . LEU B 1 16 ? -15.141 -1.504 6.023 1 97 16 LEU B CA 1
ATOM 1131 C C . LEU B 1 16 ? -15.57 -0.753 4.766 1 97 16 LEU B C 1
ATOM 1133 O O . LEU B 1 16 ? -15.883 0.438 4.824 1 97 16 LEU B O 1
ATOM 1137 N N . THR B 1 17 ? -15.516 -1.455 3.641 1 94.81 17 THR B N 1
ATOM 1138 C CA . THR B 1 17 ? -15.945 -0.812 2.404 1 94.81 17 THR B CA 1
ATOM 1139 C C . THR B 1 17 ? -17.469 -0.879 2.262 1 94.81 17 THR B C 1
ATOM 1141 O O . THR B 1 17 ? -18.109 -1.786 2.799 1 94.81 17 THR B O 1
ATOM 1144 N N . THR B 1 18 ? -17.969 0.129 1.538 1 90.06 18 THR B N 1
ATOM 1145 C CA . THR B 1 18 ? -19.406 0.111 1.267 1 90.06 18 THR B CA 1
ATOM 1146 C C . THR B 1 18 ? -19.672 -0.416 -0.138 1 90.06 18 THR B C 1
ATOM 1148 O O . THR B 1 18 ? -20.828 -0.631 -0.509 1 90.06 18 THR B O 1
ATOM 1151 N N . VAL B 1 19 ? -18.578 -0.622 -0.917 1 85.31 19 VAL B N 1
ATOM 1152 C CA . VAL B 1 19 ? -18.812 -1.021 -2.301 1 85.31 19 VAL B CA 1
ATOM 1153 C C . VAL B 1 19 ? -17.953 -2.238 -2.643 1 85.31 19 VAL B C 1
ATOM 1155 O O . VAL B 1 19 ? -16.859 -2.406 -2.102 1 85.31 19 VAL B O 1
ATOM 1158 N N . SER B 1 20 ? -18.594 -3.188 -3.314 1 86.75 20 SER B N 1
ATOM 1159 C CA . SER B 1 20 ? -17.891 -4.359 -3.832 1 86.75 20 SER B CA 1
ATOM 1160 C C . SER B 1 20 ? -18.469 -4.797 -5.176 1 86.75 20 SER B C 1
ATOM 1162 O O . SER B 1 20 ? -19.656 -4.637 -5.426 1 86.75 20 SER B O 1
ATOM 1164 N N . SER B 1 21 ? -17.531 -5.258 -6.066 1 83.38 21 SER B N 1
ATOM 1165 C CA . SER B 1 21 ? -17.984 -5.762 -7.359 1 83.38 21 SER B CA 1
ATOM 1166 C C . SER B 1 21 ? -18.344 -7.242 -7.277 1 83.38 21 SER B C 1
ATOM 1168 O O . SER B 1 21 ? -18.719 -7.855 -8.281 1 83.38 21 SER B O 1
ATOM 1170 N N . THR B 1 22 ? -18.219 -7.777 -6.121 1 86 22 THR B N 1
ATOM 1171 C CA . THR B 1 22 ? -18.531 -9.195 -5.969 1 86 22 THR B CA 1
ATOM 1172 C C . THR B 1 22 ? -19.828 -9.391 -5.191 1 86 22 THR B C 1
ATOM 1174 O O . THR B 1 22 ? -20.344 -8.445 -4.582 1 86 22 THR B O 1
ATOM 1177 N N . ASN B 1 23 ? -20.344 -10.664 -5.238 1 88.56 23 ASN B N 1
ATOM 1178 C CA . ASN B 1 23 ? -21.578 -11.023 -4.535 1 88.56 23 ASN B CA 1
ATOM 1179 C C . ASN B 1 23 ? -21.281 -11.539 -3.131 1 88.56 23 ASN B C 1
ATOM 1181 O O . ASN B 1 23 ? -22.203 -11.938 -2.408 1 88.56 23 ASN B O 1
ATOM 1185 N N . THR B 1 24 ? -20.078 -11.484 -2.738 1 91 24 THR B N 1
ATOM 1186 C CA . THR B 1 24 ? -19.734 -11.953 -1.404 1 91 24 THR B CA 1
ATOM 1187 C C . THR B 1 24 ? -20.094 -10.914 -0.35 1 91 24 THR B C 1
ATOM 1189 O O . THR B 1 24 ? -20.125 -9.719 -0.64 1 91 24 THR B O 1
ATOM 1192 N N . THR B 1 25 ? -20.391 -11.438 0.853 1 94.25 25 THR B N 1
ATOM 1193 C CA . THR B 1 25 ? -20.734 -10.539 1.949 1 94.25 25 THR B CA 1
ATOM 1194 C C . THR B 1 25 ? -19.5 -9.742 2.391 1 94.25 25 THR B C 1
ATOM 1196 O O . THR B 1 25 ? -18.469 -10.32 2.744 1 94.25 25 THR B O 1
ATOM 1199 N N . ILE B 1 26 ? -19.703 -8.445 2.369 1 95.12 26 ILE B N 1
ATOM 1200 C CA . ILE B 1 26 ? -18.641 -7.543 2.773 1 95.12 26 ILE B CA 1
ATOM 1201 C C . ILE B 1 26 ? -18.391 -7.672 4.273 1 95.12 26 ILE B C 1
ATOM 1203 O O . ILE B 1 26 ? -19.344 -7.684 5.066 1 95.12 26 ILE B O 1
ATOM 1207 N N . VAL B 1 27 ? -17.125 -7.836 4.68 1 97.06 27 VAL B N 1
ATOM 1208 C CA . VAL B 1 27 ? -16.75 -7.852 6.09 1 97.06 27 VAL B CA 1
ATOM 1209 C C . VAL B 1 27 ? -15.594 -6.883 6.324 1 97.06 27 VAL B C 1
ATOM 1211 O O . VAL B 1 27 ? -14.883 -6.52 5.387 1 97.06 27 VAL B O 1
ATOM 1214 N N . LYS B 1 28 ? -15.477 -6.418 7.633 1 97.62 28 LYS B N 1
ATOM 1215 C CA . LYS B 1 28 ? -14.32 -5.605 8.023 1 97.62 28 LYS B CA 1
ATOM 1216 C C . LYS B 1 28 ? -13.016 -6.348 7.758 1 97.62 28 LYS B C 1
ATOM 1218 O O . LYS B 1 28 ? -12.867 -7.512 8.133 1 97.62 28 LYS B O 1
ATOM 1223 N N . SER B 1 29 ? -12.102 -5.68 7.133 1 98.44 29 SER B N 1
ATOM 1224 C CA . SER B 1 29 ? -10.836 -6.293 6.75 1 98.44 29 SER B CA 1
ATOM 1225 C C . SER B 1 29 ? -9.648 -5.527 7.328 1 98.44 29 SER B C 1
ATOM 1227 O O . SER B 1 29 ? -9.75 -4.328 7.59 1 98.44 29 SER B O 1
ATOM 1229 N N . PRO B 1 30 ? -8.562 -6.191 7.566 1 98.5 30 PRO B N 1
ATOM 1230 C CA . PRO B 1 30 ? -7.406 -5.551 8.203 1 98.5 30 PRO B CA 1
ATOM 1231 C C . PRO B 1 30 ? -6.645 -4.633 7.25 1 98.5 30 PRO B C 1
ATOM 1233 O O . PRO B 1 30 ? -6.598 -4.887 6.043 1 98.5 30 PRO B O 1
ATOM 1236 N N . LEU B 1 31 ? -6.086 -3.545 7.781 1 98.62 31 LEU B N 1
ATOM 1237 C CA . LEU B 1 31 ? -5.156 -2.693 7.043 1 98.62 31 LEU B CA 1
ATOM 1238 C C . LEU B 1 31 ? -3.863 -2.496 7.828 1 98.62 31 LEU B C 1
ATOM 1240 O O . LEU B 1 31 ? -3.859 -2.58 9.055 1 98.62 31 LEU B O 1
ATOM 1244 N N . ILE B 1 32 ? -2.746 -2.375 7.148 1 98.75 32 ILE B N 1
ATOM 1245 C CA . ILE B 1 32 ? -1.435 -2.07 7.711 1 98.75 32 ILE B CA 1
ATOM 1246 C C . ILE B 1 32 ? -0.709 -1.066 6.816 1 98.75 32 ILE B C 1
ATOM 1248 O O . ILE B 1 32 ? -0.883 -1.075 5.594 1 98.75 32 ILE B O 1
ATOM 1252 N N . GLY B 1 33 ? 0.031 -0.135 7.461 1 98.69 33 GLY B N 1
ATOM 1253 C CA . GLY B 1 33 ? 0.72 0.832 6.621 1 98.69 33 GLY B CA 1
ATOM 1254 C C . GLY B 1 33 ? 1.759 1.643 7.371 1 98.69 33 GLY B C 1
ATOM 1255 O O . GLY B 1 33 ? 2.162 1.273 8.477 1 98.69 33 GLY B O 1
ATOM 1256 N N . TYR B 1 34 ? 2.281 2.594 6.633 1 98.81 34 TYR B N 1
ATOM 1257 C CA . TYR B 1 34 ? 3.254 3.561 7.125 1 98.81 34 TYR B CA 1
ATOM 1258 C C . TYR B 1 34 ? 2.77 4.988 6.898 1 98.81 34 TYR B C 1
ATOM 1260 O O . TYR B 1 34 ? 2.043 5.258 5.941 1 98.81 34 TYR B O 1
ATOM 1268 N N . GLN B 1 35 ? 3.197 5.859 7.797 1 98.5 35 GLN B N 1
ATOM 1269 C CA . GLN B 1 35 ? 3.18 7.289 7.523 1 98.5 35 GLN B CA 1
ATOM 1270 C C . GLN B 1 35 ? 4.551 7.914 7.762 1 98.5 35 GLN B C 1
ATOM 1272 O O . GLN B 1 35 ? 5.324 7.43 8.594 1 98.5 35 GLN B O 1
ATOM 1277 N N . GLN B 1 36 ? 4.859 8.922 6.973 1 98.38 36 GLN B N 1
ATOM 1278 C CA . GLN B 1 36 ? 6.023 9.734 7.301 1 98.38 36 GLN B CA 1
ATOM 1279 C C . GLN B 1 36 ? 5.812 10.492 8.609 1 98.38 36 GLN B C 1
ATOM 1281 O O . GLN B 1 36 ? 4.684 10.633 9.078 1 98.38 36 GLN B O 1
ATOM 1286 N N . LEU B 1 37 ? 6.957 10.867 9.227 1 97.25 37 LEU B N 1
ATOM 1287 C CA . LEU B 1 37 ? 6.871 11.555 10.508 1 97.25 37 LEU B CA 1
ATOM 1288 C C . LEU B 1 37 ? 7.008 13.062 10.328 1 97.25 37 LEU B C 1
ATOM 1290 O O . LEU B 1 37 ? 8.016 13.656 10.742 1 97.25 37 LEU B O 1
ATOM 1294 N N . THR B 1 38 ? 6.043 13.688 9.711 1 97 38 THR B N 1
ATOM 1295 C CA . THR B 1 38 ? 5.918 15.125 9.508 1 97 38 THR B CA 1
ATOM 1296 C C . THR B 1 38 ? 4.578 15.633 10.039 1 97 38 THR B C 1
ATOM 1298 O O . THR B 1 38 ? 3.768 14.844 10.539 1 97 38 THR B O 1
ATOM 1301 N N . ASP B 1 39 ? 4.27 16.906 10 1 94 39 ASP B N 1
ATOM 1302 C CA . ASP B 1 39 ? 3.047 17.5 10.531 1 94 39 ASP B CA 1
ATOM 1303 C C . ASP B 1 39 ? 1.823 17.047 9.742 1 94 39 ASP B C 1
ATOM 1305 O O . ASP B 1 39 ? 0.791 16.703 10.32 1 94 39 ASP B O 1
ATOM 1309 N N . LEU B 1 40 ? 1.911 17.078 8.43 1 95.31 40 LEU B N 1
ATOM 1310 C CA . LEU B 1 40 ? 0.895 16.594 7.504 1 95.31 40 LEU B CA 1
ATOM 1311 C C . LEU B 1 40 ? 1.443 15.469 6.637 1 95.31 40 LEU B C 1
ATOM 1313 O O . LEU B 1 40 ? 1.741 15.672 5.457 1 95.31 40 LEU B O 1
ATOM 1317 N N . PRO B 1 41 ? 1.523 14.328 7.234 1 97.5 41 PRO B N 1
ATOM 1318 C CA . PRO B 1 41 ? 2.348 13.266 6.652 1 97.5 41 PRO B CA 1
ATOM 1319 C C . PRO B 1 41 ? 1.724 12.648 5.406 1 97.5 41 PRO B C 1
ATOM 1321 O O . PRO B 1 41 ? 0.5 12.5 5.332 1 97.5 41 PRO B O 1
ATOM 1324 N N . SER B 1 42 ? 2.592 12.328 4.426 1 98.38 42 SER B N 1
ATOM 1325 C CA . SER B 1 42 ? 2.23 11.305 3.451 1 98.38 42 SER B CA 1
ATOM 1326 C C . SER B 1 42 ? 2.137 9.93 4.105 1 98.38 42 SER B C 1
ATOM 1328 O O . SER B 1 42 ? 2.789 9.672 5.117 1 98.38 42 SER B O 1
ATOM 1330 N N . PHE B 1 43 ? 1.276 9.102 3.615 1 98.69 43 PHE B N 1
ATOM 1331 C CA . PHE B 1 43 ? 1.041 7.781 4.18 1 98.69 43 PHE B CA 1
ATOM 1332 C C . PHE B 1 43 ? 0.669 6.785 3.088 1 98.69 43 PHE B C 1
ATOM 1334 O O . PHE B 1 43 ? 0.332 7.176 1.969 1 98.69 43 PHE B O 1
ATOM 1341 N N . GLY B 1 44 ? 0.793 5.559 3.34 1 98.94 44 GLY B N 1
ATOM 1342 C CA . GLY B 1 44 ? 0.318 4.453 2.523 1 98.94 44 GLY B CA 1
ATOM 1343 C C . GLY B 1 44 ? -0.112 3.25 3.344 1 98.94 44 GLY B C 1
ATOM 1344 O O . GLY B 1 44 ? 0.432 3 4.422 1 98.94 44 GLY B O 1
ATOM 1345 N N . PHE B 1 45 ? -1.078 2.541 2.816 1 98.88 45 PHE B N 1
ATOM 1346 C CA . PHE B 1 45 ? -1.479 1.338 3.535 1 98.88 45 PHE B CA 1
ATOM 1347 C C . PHE B 1 45 ? -2.084 0.314 2.582 1 98.88 45 PHE B C 1
ATOM 1349 O O . PHE B 1 45 ? -2.443 0.648 1.45 1 98.88 45 PHE B O 1
ATOM 1356 N N . THR B 1 46 ? -2.104 -0.897 3.053 1 98.94 46 THR B N 1
ATOM 1357 C CA . THR B 1 46 ? -2.629 -2.053 2.336 1 98.94 46 THR B CA 1
ATOM 1358 C C . THR B 1 46 ? -3.836 -2.639 3.062 1 98.94 46 THR B C 1
ATOM 1360 O O . THR B 1 46 ? -3.811 -2.807 4.285 1 98.94 46 THR B O 1
ATOM 1363 N N . VAL B 1 47 ? -4.887 -2.842 2.348 1 98.81 47 VAL B N 1
ATOM 1364 C CA . VAL B 1 47 ? -6.043 -3.568 2.863 1 98.81 47 VAL B CA 1
ATOM 1365 C C . VAL B 1 47 ? -6.094 -4.965 2.248 1 98.81 47 VAL B C 1
ATOM 1367 O O . VAL B 1 47 ? -6.105 -5.109 1.023 1 98.81 47 VAL B O 1
ATOM 1370 N N . LYS B 1 48 ? -6.109 -5.965 3.041 1 98.75 48 LYS B N 1
ATOM 1371 C CA . LYS B 1 48 ? -6.355 -7.34 2.617 1 98.75 48 LYS B CA 1
ATOM 1372 C C . LYS B 1 48 ? -7.828 -7.703 2.764 1 98.75 48 LYS B C 1
ATOM 1374 O O . LYS B 1 48 ? -8.312 -7.938 3.875 1 98.75 48 LYS B O 1
ATOM 1379 N N . TRP B 1 49 ? -8.461 -7.812 1.604 1 98.25 49 TRP B N 1
ATOM 1380 C CA . TRP B 1 49 ? -9.891 -8.109 1.68 1 98.25 49 TRP B CA 1
ATOM 1381 C C . TRP B 1 49 ? -10.117 -9.555 2.119 1 98.25 49 TRP B C 1
ATOM 1383 O O . TRP B 1 49 ? -9.555 -10.484 1.537 1 98.25 49 TRP B O 1
ATOM 1393 N N . LEU B 1 50 ? -10.961 -9.719 3.123 1 97.56 50 LEU B N 1
ATOM 1394 C CA . LEU B 1 50 ? -11.156 -11.047 3.705 1 97.56 50 LEU B CA 1
ATOM 1395 C C . LEU B 1 50 ? -12.289 -11.789 2.994 1 97.56 50 LEU B C 1
ATOM 1397 O O . LEU B 1 50 ? -12.43 -13 3.156 1 97.56 50 LEU B O 1
ATOM 1401 N N . PHE B 1 51 ? -13.039 -11.133 2.184 1 96.62 51 PHE B N 1
ATOM 1402 C CA . PHE B 1 51 ? -14.219 -11.75 1.587 1 96.62 51 PHE B CA 1
ATOM 1403 C C . PHE B 1 51 ? -14 -12.016 0.103 1 96.62 51 PHE B C 1
ATOM 1405 O O . PHE B 1 51 ? -14.867 -12.578 -0.567 1 96.62 51 PHE B O 1
ATOM 1412 N N . ILE B 1 52 ? -12.891 -11.555 -0.447 1 96.5 52 ILE B N 1
ATOM 1413 C CA . ILE B 1 52 ? -12.547 -11.773 -1.848 1 96.5 52 ILE B CA 1
ATOM 1414 C C . ILE B 1 52 ? -11.031 -11.805 -2.01 1 96.5 52 ILE B C 1
ATOM 1416 O O . ILE B 1 52 ? -10.305 -11.172 -1.239 1 96.5 52 ILE B O 1
ATOM 1420 N N . ASN B 1 53 ? -10.516 -12.516 -3.059 1 96.31 53 ASN B N 1
ATOM 1421 C CA . ASN B 1 53 ? -9.078 -12.562 -3.307 1 96.31 53 ASN B CA 1
ATOM 1422 C C . ASN B 1 53 ? -8.594 -11.312 -4.027 1 96.31 53 ASN B C 1
ATOM 1424 O O . ASN B 1 53 ? -8.305 -11.352 -5.227 1 96.31 53 ASN B O 1
ATOM 1428 N N . SER B 1 54 ? -8.523 -10.227 -3.316 1 97.44 54 SER B N 1
ATOM 1429 C CA . SER B 1 54 ? -8.07 -8.938 -3.82 1 97.44 54 SER B CA 1
ATOM 1430 C C . SER B 1 54 ? -7.355 -8.141 -2.734 1 97.44 54 SER B C 1
ATOM 1432 O O . SER B 1 54 ? -7.488 -8.438 -1.546 1 97.44 54 SER B O 1
ATOM 1434 N N . ILE B 1 55 ? -6.582 -7.281 -3.168 1 98.44 55 ILE B N 1
ATOM 1435 C CA . ILE B 1 55 ? -5.801 -6.391 -2.314 1 98.44 55 ILE B CA 1
ATOM 1436 C C . ILE B 1 55 ? -5.953 -4.949 -2.793 1 98.44 55 ILE B C 1
ATOM 1438 O O . ILE B 1 55 ? -5.93 -4.684 -3.998 1 98.44 55 ILE B O 1
ATOM 1442 N N . THR B 1 56 ? -6.156 -4.008 -1.867 1 98.62 56 THR B N 1
ATOM 1443 C CA . THR B 1 56 ? -6.109 -2.594 -2.215 1 98.62 56 THR B CA 1
ATOM 1444 C C . THR B 1 56 ? -4.965 -1.896 -1.489 1 98.62 56 THR B C 1
ATOM 1446 O O . THR B 1 56 ? -4.742 -2.127 -0.299 1 98.62 56 THR B O 1
ATOM 1449 N N . VAL B 1 57 ? -4.211 -1.137 -2.236 1 98.94 57 VAL B N 1
ATOM 1450 C CA . VAL B 1 57 ? -3.232 -0.245 -1.621 1 98.94 57 VAL B CA 1
ATOM 1451 C C . VAL B 1 57 ? -3.684 1.205 -1.78 1 98.94 57 VAL B C 1
ATOM 1453 O O . VAL B 1 57 ? -4.227 1.582 -2.822 1 98.94 57 VAL B O 1
ATOM 1456 N N . PHE B 1 58 ? -3.518 2.004 -0.714 1 98.88 58 PHE B N 1
ATOM 1457 C CA . PHE B 1 58 ? -3.826 3.428 -0.673 1 98.88 58 PHE B CA 1
ATOM 1458 C C . PHE B 1 58 ? -2.57 4.246 -0.402 1 98.88 58 PHE B C 1
ATOM 1460 O O . PHE B 1 58 ? -1.731 3.855 0.414 1 98.88 58 PHE B O 1
ATOM 1467 N N . THR B 1 59 ? -2.4 5.344 -1.094 1 98.88 59 THR B N 1
ATOM 1468 C CA . THR B 1 59 ? -1.429 6.344 -0.672 1 98.88 59 THR B CA 1
ATOM 1469 C C . THR B 1 59 ? -2.023 7.746 -0.766 1 98.88 59 THR B C 1
ATOM 1471 O O . THR B 1 59 ? -2.971 7.977 -1.521 1 98.88 59 THR B O 1
ATOM 1474 N N . GLY B 1 60 ? -1.519 8.578 0.095 1 98.5 60 GLY B N 1
ATOM 1475 C CA . GLY B 1 60 ? -1.969 9.961 0.104 1 98.5 60 GLY B CA 1
ATOM 1476 C C . GLY B 1 60 ? -1.256 10.812 1.136 1 98.5 60 GLY B C 1
ATOM 1477 O O . GLY B 1 60 ? -0.122 10.516 1.519 1 98.5 60 GLY B O 1
ATOM 1478 N N . GLN B 1 61 ? -1.922 11.891 1.421 1 98.19 61 GLN B N 1
ATOM 1479 C CA . GLN B 1 61 ? -1.396 12.852 2.391 1 98.19 61 GLN B CA 1
ATOM 1480 C C . GLN B 1 61 ? -2.51 13.414 3.268 1 98.19 61 GLN B C 1
ATOM 1482 O O . GLN B 1 61 ? -3.643 13.586 2.811 1 98.19 61 GLN B O 1
ATOM 1487 N N . CYS B 1 62 ? -2.137 13.602 4.523 1 96.06 62 CYS B N 1
ATOM 1488 C CA . CYS B 1 62 ? -3.023 14.289 5.457 1 96.06 62 CYS B CA 1
ATOM 1489 C C . CYS B 1 62 ? -2.98 15.797 5.238 1 96.06 62 CYS B C 1
ATOM 1491 O O . CYS B 1 62 ? -1.903 16.375 5.0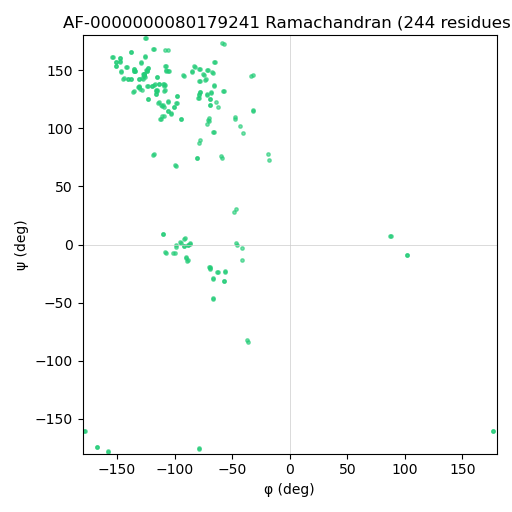94 1 96.06 62 CYS B O 1
ATOM 1493 N N . PHE B 1 63 ? -4.156 16.391 5.156 1 95.62 63 PHE B N 1
ATOM 1494 C CA . PHE B 1 63 ? -4.293 17.844 5.102 1 95.62 63 PHE B CA 1
ATOM 1495 C C . PHE B 1 63 ? -5.23 18.344 6.191 1 95.62 63 PHE B C 1
ATOM 1497 O O . PHE B 1 63 ? -5.93 17.547 6.828 1 95.62 63 PHE B O 1
ATOM 1504 N N . LEU B 1 64 ? -5.125 19.641 6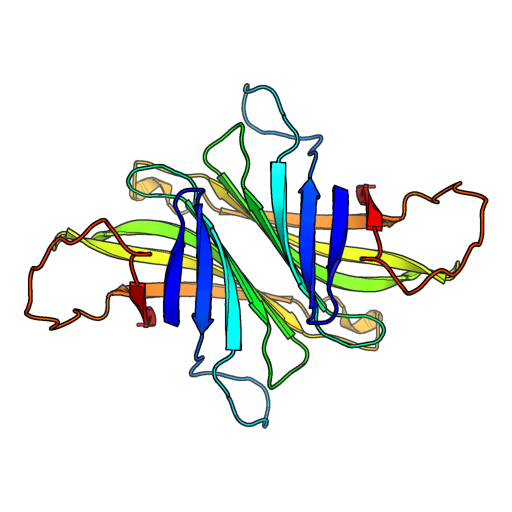.465 1 93.12 64 LEU B N 1
ATOM 1505 C CA . LEU B 1 64 ? -6.105 20.297 7.32 1 93.12 64 LEU B CA 1
ATOM 1506 C C . LEU B 1 64 ? -7.164 21.016 6.488 1 93.12 64 LEU B C 1
ATOM 1508 O O . LEU B 1 64 ? -6.828 21.734 5.543 1 93.12 64 LEU B O 1
ATOM 1512 N N . ASN B 1 65 ? -8.391 20.703 6.809 1 89.94 65 ASN B N 1
ATOM 1513 C CA . ASN B 1 65 ? -9.43 21.484 6.141 1 89.94 65 ASN B CA 1
ATOM 1514 C C . ASN B 1 65 ? -9.609 22.859 6.789 1 89.94 65 ASN B C 1
ATOM 1516 O O . ASN B 1 65 ? -8.836 23.234 7.68 1 89.94 65 ASN B O 1
ATOM 1520 N N . THR B 1 66 ? -10.641 23.625 6.266 1 90.5 66 THR B N 1
ATOM 1521 C CA . THR B 1 66 ? -10.852 24.984 6.715 1 90.5 66 THR B CA 1
ATOM 1522 C C . THR B 1 66 ? -11.195 25.031 8.203 1 90.5 66 THR B C 1
ATOM 1524 O O . THR B 1 66 ? -10.945 26.031 8.875 1 90.5 66 THR B O 1
ATOM 1527 N N . SER B 1 67 ? -11.734 23.938 8.789 1 89.75 67 SER B N 1
ATOM 1528 C CA . SER B 1 67 ? -12.117 23.859 10.195 1 89.75 67 SER B CA 1
ATOM 1529 C C . SER B 1 67 ? -10.969 23.328 11.047 1 89.75 67 SER B C 1
ATOM 1531 O O . SER B 1 67 ? -11.125 23.109 12.25 1 89.75 67 SER B O 1
ATOM 1533 N N . GLY B 1 68 ? -9.828 22.984 10.445 1 90.25 68 GLY B N 1
ATOM 1534 C CA . GLY B 1 68 ? -8.68 22.484 11.18 1 90.25 68 GLY B CA 1
ATOM 1535 C C . GLY B 1 68 ? -8.703 20.984 11.391 1 90.25 68 GLY B C 1
ATOM 1536 O O . GLY B 1 68 ? -7.922 20.438 12.18 1 90.25 68 GLY B O 1
ATOM 1537 N N . GLN B 1 69 ? -9.695 20.344 10.742 1 90.31 69 GLN B N 1
ATOM 1538 C CA . GLN B 1 69 ? -9.773 18.891 10.867 1 90.31 69 GLN B CA 1
ATOM 1539 C C . GLN B 1 69 ? -8.859 18.203 9.852 1 90.31 69 GLN B C 1
ATOM 1541 O O . GLN B 1 69 ? -8.703 18.688 8.727 1 90.31 69 GLN B O 1
ATOM 1546 N N . ARG B 1 70 ? -8.367 17.047 10.266 1 91.69 70 ARG B N 1
ATOM 1547 C CA . ARG B 1 70 ? -7.496 16.281 9.383 1 91.69 70 ARG B CA 1
ATOM 1548 C C . ARG B 1 70 ? -8.312 15.508 8.344 1 91.69 70 ARG B C 1
ATOM 1550 O O . ARG B 1 70 ? -9.25 14.789 8.695 1 91.69 70 ARG B O 1
ATOM 1557 N N . VAL B 1 71 ? -7.965 15.719 7.184 1 94.81 71 VAL B N 1
ATOM 1558 C CA . VAL B 1 71 ? -8.586 15.062 6.039 1 94.81 71 VAL B CA 1
ATOM 1559 C C . VAL B 1 71 ? -7.539 14.25 5.277 1 94.81 71 VAL B C 1
ATOM 1561 O O . VAL B 1 71 ? -6.418 14.719 5.066 1 94.81 71 VAL B O 1
ATOM 1564 N N . LEU B 1 72 ? -7.945 13.039 4.91 1 97.06 72 LEU B N 1
ATOM 1565 C CA . LEU B 1 72 ? -7.039 12.18 4.156 1 97.06 72 LEU B CA 1
ATOM 1566 C C . LEU B 1 72 ? -7.418 12.156 2.678 1 97.06 72 LEU B C 1
ATOM 1568 O O . LEU B 1 72 ? -8.477 11.641 2.311 1 97.06 72 LEU B O 1
ATOM 1572 N N . GLN B 1 73 ? -6.617 12.688 1.866 1 97.5 73 GLN B N 1
ATOM 1573 C CA . GLN B 1 73 ? -6.809 12.586 0.423 1 97.5 73 GLN B CA 1
ATOM 1574 C C . GLN B 1 73 ? -5.949 11.477 -0.172 1 97.5 73 GLN B C 1
ATOM 1576 O O . GLN B 1 73 ? -4.723 11.508 -0.074 1 97.5 73 GLN B O 1
ATOM 1581 N N . THR B 1 74 ? -6.57 10.508 -0.833 1 98.12 74 THR B N 1
ATOM 1582 C CA . THR B 1 74 ? -5.84 9.297 -1.183 1 98.12 74 THR B CA 1
ATOM 1583 C C . THR B 1 74 ? -6.121 8.891 -2.627 1 98.12 74 THR B C 1
ATOM 1585 O O . THR B 1 74 ? -7.195 9.18 -3.158 1 98.12 74 THR B O 1
ATOM 1588 N N . SER B 1 75 ? -5.184 8.273 -3.287 1 98.56 75 SER B N 1
ATOM 1589 C CA . SER B 1 75 ? -5.316 7.43 -4.469 1 98.56 75 SER B CA 1
ATOM 1590 C C . SER B 1 75 ? -5.109 5.961 -4.125 1 98.56 75 SER B C 1
ATOM 1592 O O . SER B 1 75 ? -4.383 5.637 -3.184 1 98.56 75 SER B O 1
ATOM 1594 N N . TRP B 1 76 ? -5.812 5.09 -4.914 1 98.5 76 TRP B N 1
ATOM 1595 C CA . TRP B 1 76 ? -5.672 3.678 -4.57 1 98.5 76 TRP B CA 1
ATOM 1596 C C . TRP B 1 76 ? -5.609 2.814 -5.824 1 98.5 76 TRP B C 1
ATOM 1598 O O . TRP B 1 76 ? -6.055 3.234 -6.898 1 98.5 76 TRP B O 1
ATOM 1608 N N . LEU B 1 77 ? -4.961 1.688 -5.727 1 98.75 77 LEU B N 1
ATOM 1609 C CA . LEU B 1 77 ? -4.957 0.59 -6.688 1 98.75 77 LEU B CA 1
ATOM 1610 C C . LEU B 1 77 ? -5.609 -0.654 -6.094 1 98.75 77 LEU B C 1
ATOM 1612 O O . LEU B 1 77 ? -5.219 -1.113 -5.02 1 98.75 77 LEU B O 1
ATOM 1616 N N . LEU B 1 78 ? -6.617 -1.133 -6.727 1 98.5 78 LEU B N 1
ATOM 1617 C CA . LEU B 1 78 ? -7.234 -2.41 -6.387 1 98.5 78 LEU B CA 1
ATOM 1618 C C . LEU B 1 78 ? -6.762 -3.51 -7.332 1 98.5 78 LEU B C 1
ATOM 1620 O O . LEU B 1 78 ? -6.934 -3.406 -8.547 1 98.5 78 LEU B O 1
ATOM 1624 N N . ARG B 1 79 ? -6.121 -4.516 -6.805 1 98.5 79 ARG B N 1
ATOM 1625 C CA . ARG B 1 79 ? -5.672 -5.664 -7.586 1 98.5 79 ARG B CA 1
ATOM 1626 C C . ARG B 1 79 ? -6.547 -6.883 -7.316 1 98.5 79 ARG B C 1
ATOM 1628 O O . ARG B 1 79 ? -6.57 -7.402 -6.199 1 98.5 79 ARG B O 1
ATOM 1635 N N . SER B 1 80 ? -7.242 -7.316 -8.281 1 97.25 80 SER B N 1
ATOM 1636 C CA . SER B 1 80 ? -7.969 -8.578 -8.211 1 97.25 80 SER B CA 1
ATOM 1637 C C . SER B 1 80 ? -7.121 -9.734 -8.75 1 97.25 80 SER B C 1
ATOM 1639 O O . SER B 1 80 ? -6.406 -9.57 -9.742 1 97.25 80 SER B O 1
ATOM 1641 N N . GLU B 1 81 ? -7.27 -10.844 -8.172 1 96.81 81 GLU B N 1
ATOM 1642 C CA . GLU B 1 81 ? -6.496 -12.008 -8.602 1 96.81 81 GLU B CA 1
ATOM 1643 C C . GLU B 1 81 ? -7.078 -12.625 -9.867 1 96.81 81 GLU B C 1
ATOM 1645 O O . GLU B 1 81 ? -8.297 -12.711 -10.016 1 96.81 81 GLU B O 1
ATOM 1650 N N . THR B 1 82 ? -6.152 -13.055 -10.742 1 96.75 82 THR B N 1
ATOM 1651 C CA . THR B 1 82 ? -6.582 -13.781 -11.93 1 96.75 82 THR B CA 1
ATOM 1652 C C . THR B 1 82 ? -5.816 -15.094 -12.062 1 96.75 82 THR B C 1
ATOM 1654 O O . THR B 1 82 ? -4.629 -15.164 -11.742 1 96.75 82 THR B O 1
ATOM 1657 N N . GLN B 1 83 ? -6.484 -16.109 -12.523 1 92.56 83 GLN B N 1
ATOM 1658 C CA . GLN B 1 83 ? -5.836 -17.391 -12.797 1 92.56 83 GLN B CA 1
ATOM 1659 C C . GLN B 1 83 ? -5.309 -17.438 -14.227 1 92.56 83 GLN B C 1
ATOM 1661 O O . GLN B 1 83 ? -4.516 -18.328 -14.57 1 92.56 83 GLN B O 1
ATOM 1666 N N . ASP B 1 84 ? -5.77 -16.484 -15.031 1 92.62 84 ASP B N 1
ATOM 1667 C CA . ASP B 1 84 ? -5.363 -16.391 -16.438 1 92.62 84 ASP B CA 1
ATOM 1668 C C . ASP B 1 84 ? -4.457 -15.188 -16.672 1 92.62 84 ASP B C 1
ATOM 1670 O O . ASP B 1 84 ? -4.922 -14.047 -16.703 1 92.62 84 ASP B O 1
ATOM 1674 N N . PRO B 1 85 ? -3.207 -15.477 -16.938 1 88.12 85 PRO B N 1
ATOM 1675 C CA . PRO B 1 85 ? -2.275 -14.367 -17.156 1 88.12 85 PRO B CA 1
ATOM 1676 C C . PRO B 1 85 ? -2.734 -13.43 -18.266 1 88.12 85 PRO B C 1
ATOM 1678 O O . PRO B 1 85 ? -2.357 -12.25 -18.281 1 88.12 85 PRO B O 1
ATOM 1681 N N . GLN B 1 86 ? -3.57 -13.867 -19.219 1 92 86 GLN B N 1
ATOM 1682 C CA . GLN B 1 86 ? -4.051 -13.039 -20.312 1 92 86 GLN B CA 1
ATOM 1683 C C . GLN B 1 86 ? -5.012 -11.961 -19.812 1 92 86 GLN B C 1
ATOM 1685 O O . GLN B 1 86 ? -5.266 -10.977 -20.5 1 92 86 GLN B O 1
ATOM 1690 N N . ASN B 1 87 ? -5.543 -12.172 -18.641 1 94.25 87 ASN B N 1
ATOM 1691 C CA . ASN B 1 87 ? -6.477 -11.211 -18.062 1 94.25 87 ASN B CA 1
ATOM 1692 C C . ASN B 1 87 ? -5.773 -10.234 -17.125 1 94.25 87 ASN B C 1
ATOM 1694 O O . ASN B 1 87 ? -6.41 -9.352 -16.547 1 94.25 87 ASN B O 1
ATOM 1698 N N . ASN B 1 88 ? -4.445 -10.375 -17.016 1 94.19 88 ASN B N 1
ATOM 1699 C CA . ASN B 1 88 ? -3.672 -9.578 -16.078 1 94.19 88 ASN B CA 1
ATOM 1700 C C . ASN B 1 88 ? -3.854 -8.086 -16.328 1 94.19 88 ASN B C 1
ATOM 1702 O O . ASN B 1 88 ? -3.936 -7.301 -15.375 1 94.19 88 ASN B O 1
ATOM 1706 N N . TRP B 1 89 ? -4.07 -7.66 -17.531 1 92.38 89 TRP B N 1
ATOM 1707 C CA . TRP B 1 89 ? -4.043 -6.254 -17.922 1 92.38 89 TRP B CA 1
ATOM 1708 C C . TRP B 1 89 ? -5.23 -5.504 -17.328 1 92.38 89 TRP B C 1
ATOM 1710 O O . TRP B 1 89 ? -5.172 -4.285 -17.141 1 92.38 89 TRP B O 1
ATOM 1720 N N . SER B 1 90 ? -6.289 -6.234 -16.953 1 94.31 90 SER B N 1
ATOM 1721 C CA . SER B 1 90 ? -7.516 -5.574 -16.516 1 94.31 90 SER B CA 1
ATOM 1722 C C . SER B 1 90 ? -7.738 -5.762 -15.016 1 94.31 90 SER B C 1
ATOM 1724 O O . SER B 1 90 ? -8.805 -5.438 -14.5 1 94.31 90 SER B O 1
ATOM 1726 N N . GLN B 1 91 ? -6.77 -6.301 -14.281 1 97.38 91 GLN B N 1
ATOM 1727 C CA . GLN B 1 91 ? -7.047 -6.738 -12.922 1 97.38 91 GLN B CA 1
ATOM 1728 C C . GLN B 1 91 ? -6.594 -5.691 -11.906 1 97.38 91 GLN B C 1
ATOM 1730 O O . GLN B 1 91 ? -6.75 -5.883 -10.695 1 97.38 91 GLN B O 1
ATOM 1735 N N . THR B 1 92 ? -6.004 -4.598 -12.336 1 97.94 92 THR B N 1
ATOM 1736 C CA . THR B 1 92 ? -5.691 -3.486 -11.438 1 97.94 92 THR B CA 1
ATOM 1737 C C . THR B 1 92 ? -6.574 -2.279 -11.742 1 97.94 92 THR B C 1
ATOM 1739 O O . THR B 1 92 ? -6.543 -1.746 -12.859 1 97.94 92 THR B O 1
ATOM 1742 N N . ARG B 1 93 ? -7.348 -1.827 -10.82 1 97.44 93 ARG B N 1
ATOM 1743 C CA . ARG B 1 93 ? -8.195 -0.642 -10.914 1 97.44 93 ARG B CA 1
ATOM 1744 C C . ARG B 1 93 ? -7.637 0.497 -10.07 1 97.44 93 ARG B C 1
ATOM 1746 O O . ARG B 1 93 ? -6.906 0.26 -9.102 1 97.44 93 ARG B O 1
ATOM 1753 N N . VAL B 1 94 ? -7.977 1.597 -10.492 1 97.75 94 VAL B N 1
ATOM 1754 C CA . VAL B 1 94 ? -7.449 2.777 -9.82 1 97.75 94 VAL B CA 1
ATOM 1755 C C . VAL B 1 94 ? -8.602 3.693 -9.406 1 97.75 94 VAL B C 1
ATOM 1757 O O . VAL B 1 94 ? -9.648 3.717 -10.055 1 97.75 94 VAL B O 1
ATOM 1760 N N . GLY B 1 95 ? -8.469 4.379 -8.289 1 96.94 95 GLY B N 1
ATOM 1761 C CA . GLY B 1 95 ? -9.453 5.359 -7.867 1 96.94 95 GLY B CA 1
ATOM 1762 C C . GLY B 1 95 ? -8.906 6.383 -6.891 1 96.94 95 GLY B C 1
ATOM 1763 O O . GLY B 1 95 ? -7.691 6.457 -6.684 1 96.94 95 GLY B O 1
ATOM 1764 N N . TYR B 1 96 ? -9.805 7.234 -6.492 1 97.12 96 TYR B N 1
ATOM 1765 C CA . TYR B 1 96 ? -9.5 8.328 -5.574 1 97.12 96 TYR B CA 1
ATOM 1766 C C . TYR B 1 96 ? -10.57 8.453 -4.496 1 97.12 96 TYR B C 1
ATOM 1768 O O . TYR B 1 96 ? -11.766 8.328 -4.781 1 97.12 96 TYR B O 1
ATOM 1776 N N . ASN B 1 97 ? -10.125 8.555 -3.217 1 96.88 97 ASN B N 1
ATOM 1777 C CA . ASN B 1 97 ? -11.047 8.766 -2.107 1 96.88 97 ASN B CA 1
ATOM 1778 C C . ASN B 1 97 ? -10.539 9.852 -1.158 1 96.88 97 ASN B C 1
ATOM 1780 O O . ASN B 1 97 ? -9.328 10.023 -0.999 1 96.88 97 ASN B O 1
ATOM 1784 N N . ILE B 1 98 ? -11.5 10.555 -0.543 1 96.5 98 ILE B N 1
ATOM 1785 C CA . ILE B 1 98 ? -11.219 11.453 0.568 1 96.5 98 ILE B CA 1
ATOM 1786 C C . ILE B 1 98 ? -11.891 10.938 1.836 1 96.5 98 ILE B C 1
ATOM 1788 O O . ILE B 1 98 ? -13.062 10.555 1.811 1 96.5 98 ILE B O 1
ATOM 1792 N N . PHE B 1 99 ? -11.133 10.906 2.912 1 96.44 99 PHE B N 1
ATOM 1793 C CA . PHE B 1 99 ? -11.664 10.453 4.195 1 96.44 99 PHE B CA 1
ATOM 1794 C C . PHE B 1 99 ? -11.703 11.602 5.195 1 96.44 99 PHE B C 1
ATOM 1796 O O . PHE B 1 99 ? -10.758 12.383 5.289 1 96.44 99 PHE B O 1
ATOM 1803 N N . TYR B 1 100 ? -12.781 11.664 5.941 1 95.06 100 TYR B N 1
ATOM 1804 C CA . TYR B 1 100 ? -12.969 12.664 6.984 1 95.06 100 TYR B CA 1
ATOM 1805 C C . TYR B 1 100 ? -13.031 12.008 8.359 1 95.06 100 TYR B C 1
ATOM 1807 O O . TYR B 1 100 ? -13.539 10.898 8.508 1 95.06 100 TYR B O 1
ATOM 1815 N N . PRO B 1 101 ? -12.445 12.773 9.336 1 92.31 101 PRO B N 1
ATOM 1816 C CA . PRO B 1 101 ? -12.523 12.219 10.695 1 92.31 101 PRO B CA 1
ATOM 1817 C C . PRO B 1 101 ? -13.961 12.148 11.219 1 92.31 101 PRO B C 1
ATOM 1819 O O . PRO B 1 101 ? -14.773 13.031 10.93 1 92.31 101 PRO B O 1
ATOM 1822 N N . LEU B 1 102 ? -14.227 11.008 11.859 1 85.31 102 LEU B N 1
ATOM 1823 C CA . LEU B 1 102 ? -15.516 10.906 12.531 1 85.31 102 LEU B CA 1
ATOM 1824 C C . LEU B 1 102 ? -15.5 11.641 13.867 1 85.31 102 LEU B C 1
ATOM 1826 O O . LEU B 1 102 ? -14.508 11.586 14.602 1 85.31 102 LEU B O 1
ATOM 1830 N N . GLU B 1 103 ? -15.742 12.797 14.008 1 64.38 103 GLU B N 1
ATOM 1831 C CA . GLU B 1 103 ? -15.828 13.586 15.227 1 64.38 103 GLU B CA 1
ATOM 1832 C C . GLU B 1 103 ? -16 12.695 16.453 1 64.38 103 GLU B C 1
ATOM 1834 O O . GLU B 1 103 ? -16.891 11.844 16.484 1 64.38 103 GLU B O 1
ATOM 1839 N N . LYS B 1 104 ? -15.016 12 16.875 1 53.38 104 LYS B N 1
ATOM 1840 C CA . LYS B 1 104 ? -15.328 11.445 18.188 1 53.38 104 LYS B CA 1
ATOM 1841 C C . LYS B 1 104 ? -16 12.484 19.078 1 53.38 104 LYS B C 1
ATOM 1843 O O . LYS B 1 104 ? -15.5 13.602 19.234 1 53.38 104 LYS B O 1
ATOM 1848 N N . GLU B 1 105 ? -17.219 12.43 19.234 1 41.53 105 GLU B N 1
ATOM 1849 C CA . GLU B 1 105 ? -17.812 12.898 20.484 1 41.53 105 GLU B CA 1
ATOM 1850 C C . GLU B 1 105 ? -16.984 12.453 21.688 1 41.53 105 GLU B C 1
ATOM 1852 O O . GLU B 1 105 ? -17.453 12.5 22.828 1 41.53 105 GLU B O 1
ATOM 1857 N N . THR B 1 106 ? -15.875 11.672 21.656 1 39.62 106 THR B N 1
ATOM 1858 C CA . THR B 1 106 ? -15.539 11.305 23.016 1 39.62 106 THR B CA 1
ATOM 1859 C C . THR B 1 106 ? -15.203 12.547 23.844 1 39.62 106 THR B C 1
ATOM 1861 O O . THR B 1 106 ? -14.43 13.398 23.406 1 39.62 106 THR B O 1
ATOM 1864 N N . GLU B 1 107 ? -15.977 12.875 24.969 1 37.47 107 GLU B N 1
ATOM 1865 C CA . GLU B 1 107 ? -15.891 13.719 26.156 1 37.47 107 GLU B CA 1
ATOM 1866 C C . GLU B 1 107 ? -14.477 13.742 26.719 1 37.47 107 GLU B C 1
ATOM 1868 O O . GLU B 1 107 ? -13.969 14.797 27.078 1 37.47 107 GLU B O 1
ATOM 1873 N N . GLY B 1 108 ? -14.07 12.57 27.625 1 36.97 108 GLY B N 1
ATOM 1874 C CA . GLY B 1 108 ? -13.117 12.781 28.703 1 36.97 108 GLY B CA 1
ATOM 1875 C C . GLY B 1 108 ? -11.703 13.016 28.219 1 36.97 108 GLY B C 1
ATOM 1876 O O . GLY B 1 108 ? -11.188 12.25 27.406 1 36.97 108 GLY B O 1
ATOM 1877 N N . LYS B 1 109 ? -11.195 14.18 28.281 1 38.22 109 LYS B N 1
ATOM 1878 C CA . LYS B 1 109 ? -9.906 14.828 28.047 1 38.22 109 LYS B CA 1
ATOM 1879 C C . LYS B 1 109 ? -8.773 14.039 28.703 1 38.22 109 LYS B C 1
ATOM 1881 O O . LYS B 1 109 ? -7.668 14.562 28.875 1 38.22 109 LYS B O 1
ATOM 1886 N N . ASN B 1 110 ? -8.961 12.828 29.406 1 37.34 110 ASN B N 1
ATOM 1887 C CA . ASN B 1 110 ? -7.75 12.633 30.188 1 37.34 110 ASN B CA 1
ATOM 1888 C C . ASN B 1 110 ? -6.559 12.258 29.312 1 37.34 110 ASN B C 1
ATOM 1890 O O . ASN B 1 110 ? -6.645 11.336 28.5 1 37.34 110 ASN B O 1
ATOM 1894 N N . TYR B 1 111 ? -5.629 13.18 29.031 1 35.41 111 TYR B N 1
ATOM 1895 C CA . TYR B 1 111 ? -4.316 13.164 28.391 1 35.41 111 TYR B CA 1
ATOM 1896 C C . TYR B 1 111 ? -3.463 12.023 28.938 1 35.41 111 TYR B C 1
ATOM 1898 O O . TYR B 1 111 ? -2.721 12.195 29.906 1 35.41 111 TYR B O 1
ATOM 1906 N N . SER B 1 112 ? -4.004 10.812 29.391 1 37.09 112 SER B N 1
ATOM 1907 C CA . SER B 1 112 ? -2.9 10.016 29.922 1 37.09 112 SER B CA 1
ATOM 1908 C C . SER B 1 112 ? -1.835 9.781 28.844 1 37.09 112 SER B C 1
ATOM 1910 O O . SER B 1 112 ? -2.105 9.914 27.656 1 37.09 112 SER B O 1
ATOM 1912 N N . PRO B 1 113 ? -0.617 9.164 29.109 1 40.56 113 PRO B N 1
ATOM 1913 C CA . PRO B 1 113 ? 0.602 8.891 28.344 1 40.56 113 PRO B CA 1
ATOM 1914 C C . PRO B 1 113 ? 0.313 8.297 26.969 1 40.56 113 PRO B C 1
ATOM 1916 O O . PRO B 1 113 ? -0.499 7.375 26.844 1 40.56 113 PRO B O 1
ATOM 1919 N N . SER B 1 114 ? 0.489 8.953 25.719 1 44.28 114 SER B N 1
ATOM 1920 C CA . SER B 1 114 ? -0.263 9.031 24.484 1 44.28 114 SER B CA 1
ATOM 1921 C C . SER B 1 114 ? -0.45 7.652 23.859 1 44.28 114 SER B C 1
ATOM 1923 O O . SER B 1 114 ? 0.527 6.973 23.547 1 44.28 114 SER B O 1
ATOM 1925 N N . PRO B 1 115 ? -1.347 6.777 24.344 1 50.03 115 PRO B N 1
ATOM 1926 C CA . PRO B 1 115 ? -1.758 5.535 23.672 1 50.03 115 PRO B CA 1
ATOM 1927 C C . PRO B 1 115 ? -1.774 5.656 22.156 1 50.03 115 PRO B C 1
ATOM 1929 O O . PRO B 1 115 ? -1.797 6.766 21.625 1 50.03 115 PRO B O 1
ATOM 1932 N N . PRO B 1 116 ? -1.396 4.496 21.484 1 57.84 116 PRO B N 1
ATOM 1933 C CA . PRO B 1 116 ? -1.722 4.602 20.062 1 57.84 116 PRO B CA 1
ATOM 1934 C C . PRO B 1 116 ? -2.969 5.445 19.797 1 57.84 116 PRO B C 1
ATOM 1936 O O . PRO B 1 116 ? -3.914 5.414 20.594 1 57.84 116 PRO B O 1
ATOM 1939 N N . GLN B 1 117 ? -2.781 6.57 19.141 1 77.5 117 GLN B N 1
ATOM 1940 C CA . GLN B 1 117 ? -3.906 7.445 18.812 1 77.5 117 GLN B CA 1
ATOM 1941 C C . GLN B 1 117 ? -4.863 6.773 17.828 1 77.5 117 GLN B C 1
ATOM 1943 O O . GLN B 1 117 ? -4.457 6.371 16.734 1 77.5 117 GLN B O 1
ATOM 1948 N N . LEU B 1 118 ? -5.926 6.191 18.438 1 74.94 118 LEU B N 1
ATOM 1949 C CA . LEU B 1 118 ? -6.992 5.621 17.625 1 74.94 118 LEU B CA 1
ATOM 1950 C C . LEU B 1 118 ? -7.773 6.719 16.906 1 74.94 118 LEU B C 1
ATOM 1952 O O . LEU B 1 118 ? -8.195 7.695 17.531 1 74.94 118 LEU B O 1
ATOM 1956 N N . GLN B 1 119 ? -7.754 6.625 15.633 1 88.25 119 GLN B N 1
ATOM 1957 C CA . GLN B 1 119 ? -8.531 7.559 14.828 1 88.25 119 GLN B CA 1
ATOM 1958 C C . GLN B 1 119 ? -9.5 6.82 13.914 1 88.25 119 GLN B C 1
ATOM 1960 O O . GLN B 1 119 ? -9.195 5.719 13.438 1 88.25 119 GLN B O 1
ATOM 1965 N N . THR B 1 120 ? -10.719 7.309 13.844 1 88.69 120 THR B N 1
ATOM 1966 C CA . THR B 1 120 ? -11.719 6.762 12.93 1 88.69 120 THR B CA 1
ATOM 1967 C C . THR B 1 120 ? -11.992 7.734 11.789 1 88.69 120 THR B C 1
ATOM 1969 O O . THR B 1 120 ? -12.102 8.945 12.008 1 88.69 120 THR B O 1
ATOM 1972 N N . PHE B 1 121 ? -11.977 7.172 10.602 1 92 121 PHE B N 1
ATOM 1973 C CA . PHE B 1 121 ? -12.242 7.977 9.414 1 92 121 PHE B CA 1
ATOM 1974 C C . PHE B 1 121 ? -13.391 7.391 8.609 1 92 121 PHE B C 1
ATOM 1976 O O . PHE B 1 121 ? -13.609 6.176 8.609 1 92 121 PHE B O 1
ATOM 1983 N N . ILE B 1 122 ? -14.156 8.242 7.887 1 86.38 122 ILE B N 1
ATOM 1984 C CA . ILE B 1 122 ? -15.227 7.809 6.996 1 86.38 122 ILE B CA 1
ATOM 1985 C C . ILE B 1 122 ? -15.016 8.406 5.609 1 86.38 122 ILE B C 1
ATOM 1987 O O . ILE B 1 122 ? -14.469 9.5 5.473 1 86.38 122 ILE B O 1
ATOM 1991 N N . LYS B 1 123 ? -15.406 7.555 4.629 1 88.38 123 LYS B N 1
ATOM 1992 C CA . LYS B 1 123 ? -15.391 8.008 3.24 1 88.38 123 LYS B CA 1
ATOM 1993 C C . LYS B 1 123 ? -16.609 8.875 2.932 1 88.38 123 LYS B C 1
ATOM 1995 O O . LYS B 1 123 ? -17.719 8.562 3.365 1 88.38 123 LYS B O 1
ATOM 2000 N N . VAL B 1 124 ? -16.328 10.031 2.375 1 73.88 124 VAL B N 1
ATOM 2001 C CA . VAL B 1 124 ? -17.469 10.836 1.966 1 73.88 124 VAL B CA 1
ATOM 2002 C C . VAL B 1 124 ? -17.531 10.922 0.442 1 73.88 124 VAL B C 1
ATOM 2004 O O . VAL B 1 124 ? -16.484 10.938 -0.222 1 73.88 124 VAL B O 1
#

Solvent-accessible surface area (backbone atoms only — not comparable to full-atom values): 13579 Å² total; per-residue (Å²): 60,40,39,38,41,47,96,88,25,42,32,36,37,38,38,65,72,93,73,72,97,59,93,56,72,83,57,76,16,49,30,41,30,37,35,50,95,56,95,54,27,20,26,19,32,18,35,46,46,75,60,48,72,35,24,36,22,34,34,28,36,40,41,68,47,96,86,67,46,60,31,39,44,32,41,33,43,37,25,48,58,68,93,46,78,88,53,52,84,74,28,61,45,75,52,73,50,45,32,38,58,53,73,70,76,79,74,86,73,78,80,61,86,83,56,61,56,72,45,47,35,38,79,112,60,39,38,37,40,46,94,86,23,42,32,37,38,38,39,65,72,93,74,70,98,59,92,56,71,83,58,75,15,50,33,40,31,39,34,51,94,57,97,55,27,23,28,21,32,18,34,46,47,77,59,49,73,33,24,37,24,33,33,28,37,40,42,68,47,98,87,66,46,61,29,39,46,32,41,35,42,38,24,48,58,70,95,46,78,90,53,53,85,73,28,63,45,73,52,74,53,45,31,38,60,55,75,69,76,79,75,86,75,76,79,60,86,83,57,62,56,72,45,46,35,40,80,111

InterPro domains:
  IPR005468 Avidin/streptavidin [PF01382] (1-100)
  IPR005468 Avidin/streptavidin [PS51326] (1-104)
  IPR005469 Avidin [PR00709] (9-17)
  IPR005469 Avidin [PR00709] (36-48)
  IPR005469 Avidin [PR00709] (54-64)
  IPR005469 Avidin [PR00709] (72-83)
  IPR005469 Avidin [PR00709] (89-105)
  IPR036896 Avidin-like superfamily [G3DSA:2.40.128.30] (1-109)
  IPR036896 Avidin-like superfamily [SSF50876] (1-102)
  IPR051764 Avidin/Streptavidin-related [PTHR34399] (1-110)